Protein AF-D1YK63-F1 (afdb_monomer_lite)

Secondary structure (DSSP, 8-state):
-----THHHHHHHHHHH-TTHHHHHHHHHHHHHHHHHHHHHHHHTSHHHHHHHHHHHHHHHHHHHHHHHHH---HHHHHHHHHHHHTT----TTHHHH--TT-HHHHHHHHHHHHHHHHHHHHHHHHHHHHHHHHHHHHHHHHHHHHHHHHHHHHHHHHHHHHHHHHHHHHHHHHHHHHHHHHHSSHHHHHHHHHHHHT--

Foldseek 3Di:
DDDDPPVVVVVVVVVVVVCVVVVVVVVVVVVVVVVVVVLVVVLVPPVVLVVLVVVLVVLLQVLLVVLCVVQVDDSVLSSVQLVCLLCVVCPVPCVVRRDDVPDPSNVVSSVVSNVSSVVSVVSVVVSVVVSVVCVVCVVVVVVVVVVVVVVVVVVVVVVVVVVVVVVVVVVVVVVVVVVVVVVPDDPVVVVVVVVVVVVVD

Radius of gyration: 43.12 Å; chains: 1; bounding box: 112×86×96 Å

Sequence (201 aa):
MAIIPVGIAFNWMKFAQLGDIGLYFRLLRLIRLAGLVGMLKDILHTHGILYVIYFSIAFLMLGSVAISITEHVSLDQAFWWAITTASTVGYGDISRHTISPQSLLGKLVILAMILIGVGVMGIVTSSLTAYLMRRNEGKVSIKDKDAELTLILDKLDRLEQQNKLLAEQNQNLQKQIQELKDTHTPSEWNKFKDWIEKKKR

pLDDT: mean 77.27, std 12.65, range [38.84, 96.5]

InterPro domains:
  IPR013099 Potassium channel domain [PF07885] (58-133)
  IPR028325 Voltage-gated potassium channel [PTHR11537] (2-172)

Structure (mmCIF, N/CA/C/O backbone):
data_AF-D1YK63-F1
#
_entry.id   AF-D1YK63-F1
#
loop_
_atom_site.group_PDB
_atom_site.id
_atom_site.type_symbol
_atom_site.label_atom_id
_atom_site.label_alt_id
_atom_site.label_comp_id
_atom_site.label_asym_id
_atom_site.label_entity_id
_atom_site.label_seq_id
_atom_site.pdbx_PDB_ins_code
_atom_site.Cartn_x
_atom_site.Cartn_y
_atom_site.Cartn_z
_atom_site.occupancy
_atom_site.B_iso_or_equiv
_atom_site.auth_seq_id
_atom_site.auth_comp_id
_atom_site.auth_asym_id
_atom_site.auth_atom_id
_atom_site.pdbx_PDB_model_num
ATOM 1 N N . MET A 1 1 ? 36.902 -48.662 36.932 1.00 38.84 1 MET A N 1
ATOM 2 C CA . MET A 1 1 ? 36.911 -47.509 36.006 1.00 38.84 1 MET A CA 1
ATOM 3 C C . MET A 1 1 ? 36.085 -47.881 34.787 1.00 38.84 1 MET A C 1
ATOM 5 O O . MET A 1 1 ? 36.252 -48.980 34.279 1.00 38.84 1 MET A O 1
ATOM 9 N N . ALA A 1 2 ? 35.103 -47.046 34.452 1.00 48.44 2 ALA A N 1
ATOM 10 C CA . ALA A 1 2 ? 33.894 -47.406 33.715 1.00 48.44 2 ALA A CA 1
ATOM 11 C C . ALA A 1 2 ? 34.123 -47.811 32.247 1.00 48.44 2 ALA A C 1
ATOM 13 O O . ALA A 1 2 ? 34.754 -47.094 31.476 1.00 48.44 2 ALA A O 1
ATOM 14 N N . ILE A 1 3 ? 33.520 -48.939 31.871 1.00 55.09 3 ILE A N 1
ATOM 15 C CA . ILE A 1 3 ? 33.271 -49.355 30.491 1.00 55.09 3 ILE A CA 1
ATOM 16 C C . ILE A 1 3 ? 32.097 -48.503 30.003 1.00 55.09 3 ILE A C 1
ATOM 18 O O . ILE A 1 3 ? 30.950 -48.763 30.360 1.00 55.09 3 ILE A O 1
ATOM 22 N N . ILE A 1 4 ? 32.374 -47.444 29.246 1.00 61.34 4 ILE A N 1
ATOM 23 C CA . ILE A 1 4 ? 31.315 -46.671 28.590 1.00 61.34 4 ILE A CA 1
ATOM 24 C C . ILE A 1 4 ? 30.856 -47.499 27.379 1.00 61.34 4 ILE A C 1
ATOM 26 O O . ILE A 1 4 ? 31.676 -47.767 26.496 1.00 61.34 4 ILE A O 1
ATOM 30 N N . PRO A 1 5 ? 29.589 -47.947 27.307 1.00 60.31 5 PRO A N 1
ATOM 31 C CA . PRO A 1 5 ? 29.140 -48.804 26.222 1.00 60.31 5 PRO A CA 1
ATOM 32 C C . PRO A 1 5 ? 29.095 -47.992 24.927 1.00 60.31 5 PRO A C 1
ATOM 34 O O . PRO A 1 5 ? 28.253 -47.110 24.751 1.00 60.31 5 PRO A O 1
ATOM 37 N N . VAL A 1 6 ? 29.970 -48.336 23.983 1.00 60.53 6 VAL A N 1
ATOM 38 C CA . VAL A 1 6 ? 30.037 -47.758 22.626 1.00 60.53 6 VAL A CA 1
ATOM 39 C C . VAL A 1 6 ? 28.705 -47.917 21.858 1.00 60.53 6 VAL A C 1
ATOM 41 O O . VAL A 1 6 ? 28.468 -47.252 20.852 1.00 60.53 6 VAL A O 1
ATOM 44 N N . GLY A 1 7 ? 27.778 -48.737 22.370 1.00 60.72 7 GL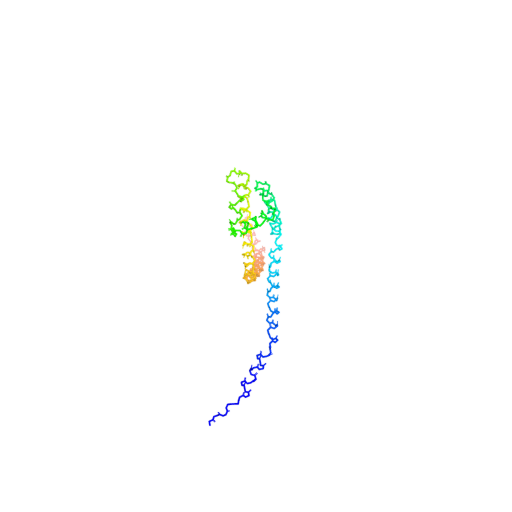Y A N 1
ATOM 45 C CA . GLY A 1 7 ? 26.416 -48.888 21.854 1.00 60.72 7 GLY A CA 1
ATOM 46 C C . GLY A 1 7 ? 25.527 -47.641 21.977 1.00 60.72 7 GLY A C 1
ATOM 47 O O . GLY A 1 7 ? 24.622 -47.472 21.163 1.00 60.72 7 GLY A O 1
ATOM 48 N N . ILE A 1 8 ? 25.788 -46.729 22.925 1.00 59.84 8 ILE A N 1
ATOM 49 C CA . ILE A 1 8 ? 24.960 -45.517 23.106 1.00 59.84 8 ILE A CA 1
ATOM 50 C C . ILE A 1 8 ? 25.249 -44.492 21.995 1.00 59.84 8 ILE A C 1
ATOM 52 O O . ILE A 1 8 ? 24.327 -43.884 21.449 1.00 59.84 8 ILE A O 1
ATOM 56 N N . ALA A 1 9 ? 26.518 -44.367 21.593 1.00 60.47 9 ALA A N 1
ATOM 57 C CA . ALA A 1 9 ? 26.938 -43.499 20.491 1.00 60.47 9 ALA A CA 1
ATOM 58 C C . ALA A 1 9 ? 26.451 -44.013 19.122 1.00 60.47 9 ALA A C 1
ATOM 60 O O . ALA A 1 9 ? 26.141 -43.224 18.231 1.00 60.47 9 ALA A O 1
ATOM 61 N N . PHE A 1 10 ? 26.318 -45.333 18.960 1.00 59.72 10 PHE A N 1
ATOM 62 C CA . PHE A 1 10 ? 25.876 -45.937 17.700 1.00 59.72 10 PHE A CA 1
ATOM 63 C C . PHE A 1 10 ? 24.369 -45.745 17.438 1.00 59.72 10 PHE A C 1
ATOM 65 O O . PHE A 1 10 ? 23.954 -45.567 16.292 1.00 59.72 10 PHE A O 1
ATOM 72 N N . ASN A 1 11 ? 23.541 -45.692 18.489 1.00 58.00 11 ASN A N 1
ATOM 73 C CA . ASN A 1 11 ? 22.107 -45.410 18.345 1.00 58.00 11 ASN A CA 1
ATOM 74 C C . ASN A 1 11 ? 21.809 -43.951 17.957 1.00 58.00 11 ASN A C 1
ATOM 76 O O . ASN A 1 11 ? 20.830 -43.701 17.256 1.00 58.00 11 ASN A O 1
ATOM 80 N N . TRP A 1 12 ? 22.665 -42.993 18.330 1.00 58.19 12 TRP A N 1
ATOM 81 C CA . TRP A 1 12 ? 22.535 -41.590 17.905 1.00 58.19 12 TRP A CA 1
ATOM 82 C C . TRP A 1 12 ? 22.721 -41.410 16.392 1.00 58.19 12 TRP A C 1
ATOM 84 O O . TRP A 1 12 ? 22.054 -40.585 15.771 1.00 58.19 12 TRP A O 1
ATOM 94 N N . MET A 1 13 ? 23.563 -42.236 15.770 1.00 60.34 13 MET A N 1
ATOM 95 C CA . MET A 1 13 ? 23.781 -42.213 14.321 1.00 60.34 13 MET A CA 1
ATOM 96 C C . MET A 1 13 ? 22.583 -42.774 13.542 1.00 60.34 13 MET A C 1
ATOM 98 O O . MET A 1 13 ? 22.262 -42.284 12.461 1.00 60.34 13 MET A O 1
ATOM 102 N N . LYS A 1 14 ? 21.854 -43.738 14.123 1.00 55.78 14 LYS A N 1
ATOM 103 C CA . LYS A 1 14 ? 20.578 -44.220 13.571 1.00 55.78 14 LYS A CA 1
ATOM 104 C C . LYS A 1 14 ? 19.450 -43.191 13.725 1.00 55.78 14 LYS A C 1
ATOM 106 O O . LYS A 1 14 ? 18.617 -43.085 12.833 1.00 55.78 14 LYS A O 1
ATOM 111 N N . PHE A 1 15 ? 19.471 -42.370 14.782 1.00 58.97 15 PHE A N 1
ATOM 112 C CA . PHE A 1 15 ? 18.594 -41.195 14.904 1.00 58.97 15 PHE A CA 1
ATOM 113 C C . PHE A 1 15 ? 18.862 -40.131 13.828 1.00 58.97 15 PHE A C 1
ATOM 115 O O . PHE A 1 15 ? 17.923 -39.494 13.363 1.00 58.97 15 PHE A O 1
ATOM 122 N N . ALA A 1 16 ? 20.107 -39.975 13.372 1.00 58.88 16 ALA A N 1
ATOM 123 C CA . ALA A 1 16 ? 20.441 -39.093 12.249 1.00 58.88 16 ALA A CA 1
ATOM 124 C C . ALA A 1 16 ? 20.041 -39.673 10.874 1.00 58.88 16 ALA A C 1
ATOM 126 O O . ALA A 1 16 ? 19.823 -38.918 9.930 1.00 58.88 16 ALA A O 1
ATOM 127 N N . GLN A 1 17 ? 19.909 -41.002 10.764 1.00 54.88 17 GLN A N 1
ATOM 128 C CA . GLN A 1 17 ? 19.393 -41.690 9.571 1.00 54.88 17 GLN A CA 1
ATOM 129 C C . GLN A 1 17 ? 17.857 -41.744 9.503 1.00 54.88 17 GLN A C 1
ATOM 131 O O . GLN A 1 17 ? 17.318 -42.100 8.459 1.00 54.88 17 GLN A O 1
ATOM 136 N N . LEU A 1 18 ? 17.138 -41.291 10.540 1.00 55.69 18 LEU A N 1
ATOM 137 C CA . LEU A 1 18 ? 15.721 -40.897 10.456 1.00 55.69 18 LEU A CA 1
ATOM 138 C C . LEU A 1 18 ? 15.579 -39.557 9.695 1.00 55.69 18 LEU A C 1
ATOM 140 O O . LEU A 1 18 ? 14.930 -38.609 10.139 1.00 55.69 18 LEU A O 1
ATOM 144 N N . GLY A 1 19 ? 16.200 -39.486 8.513 1.00 58.03 19 GLY A N 1
ATOM 145 C CA . GLY A 1 19 ? 16.177 -38.355 7.583 1.00 58.03 19 GLY A CA 1
ATOM 146 C C . GLY A 1 19 ? 14.784 -38.022 7.041 1.00 58.03 19 GLY A C 1
ATOM 147 O O . GLY A 1 19 ? 14.608 -36.989 6.397 1.00 58.03 19 GLY A O 1
ATOM 148 N N . ASP A 1 20 ? 13.771 -38.821 7.377 1.00 57.56 20 ASP A N 1
ATOM 149 C CA . ASP A 1 20 ? 12.374 -38.535 7.060 1.00 57.56 20 ASP A CA 1
ATOM 150 C C . ASP A 1 20 ? 11.793 -37.367 7.873 1.00 57.56 20 ASP A C 1
ATOM 152 O O . ASP A 1 20 ? 10.797 -36.771 7.468 1.00 57.56 20 ASP A O 1
ATOM 156 N N . ILE A 1 21 ? 12.446 -36.925 8.954 1.00 58.81 21 ILE A N 1
ATOM 157 C CA . ILE A 1 21 ? 12.060 -35.692 9.669 1.00 58.81 21 ILE A CA 1
ATOM 158 C C . ILE A 1 21 ? 12.351 -34.444 8.807 1.00 58.81 21 ILE A C 1
ATOM 160 O O . ILE A 1 21 ? 11.644 -33.435 8.890 1.00 58.81 21 ILE A O 1
ATOM 164 N N . GLY A 1 22 ? 13.330 -34.524 7.896 1.00 61.31 22 GLY A N 1
ATOM 165 C CA . GLY A 1 22 ? 13.624 -33.474 6.915 1.00 61.31 22 GLY A CA 1
ATOM 166 C C . GLY A 1 22 ? 12.508 -33.273 5.880 1.00 61.31 22 GLY A C 1
ATOM 167 O O . GLY A 1 22 ? 12.292 -32.151 5.411 1.00 61.31 22 GLY A O 1
ATOM 168 N N . LEU A 1 23 ? 11.739 -34.325 5.570 1.00 59.19 23 LEU A N 1
ATOM 169 C CA . LEU A 1 23 ? 10.557 -34.234 4.704 1.00 59.19 23 LEU A CA 1
ATOM 170 C C . LEU A 1 23 ? 9.428 -33.450 5.385 1.00 59.19 23 LEU A C 1
ATOM 172 O O . LEU A 1 23 ? 8.845 -32.569 4.752 1.00 59.19 23 LEU A O 1
ATOM 176 N N . TYR A 1 24 ? 9.185 -33.653 6.684 1.00 67.19 24 TYR A N 1
ATOM 177 C CA . TYR A 1 24 ? 8.223 -32.840 7.444 1.00 67.19 24 TYR A CA 1
ATOM 178 C C . TYR A 1 24 ? 8.627 -31.360 7.499 1.00 67.19 24 TYR A C 1
ATOM 180 O O . TYR A 1 24 ? 7.774 -30.482 7.363 1.00 67.19 24 TYR A O 1
ATOM 188 N N . PHE A 1 25 ? 9.927 -31.053 7.582 1.00 67.56 25 PHE A N 1
ATOM 189 C CA . PHE A 1 25 ? 10.431 -29.681 7.424 1.00 67.56 25 PHE A CA 1
ATOM 190 C C . PHE A 1 25 ? 10.145 -29.094 6.029 1.00 67.56 25 PHE A C 1
ATOM 192 O O . PHE A 1 25 ? 9.835 -27.904 5.909 1.00 67.56 25 PHE A O 1
ATOM 199 N N . ARG A 1 26 ? 10.196 -29.914 4.969 1.00 66.56 26 ARG A N 1
ATOM 200 C CA . ARG A 1 26 ? 9.846 -29.508 3.596 1.00 66.56 26 ARG A CA 1
ATOM 201 C C . ARG A 1 26 ? 8.349 -29.215 3.456 1.00 66.56 26 ARG A C 1
ATOM 203 O O . ARG A 1 26 ? 7.995 -28.201 2.856 1.00 66.56 26 ARG A O 1
ATOM 210 N N . LEU A 1 27 ? 7.484 -30.025 4.073 1.00 71.44 27 LEU A N 1
ATOM 211 C CA . LEU A 1 27 ? 6.043 -29.755 4.149 1.00 71.44 27 LEU A CA 1
ATOM 212 C C . LEU A 1 27 ? 5.721 -28.514 5.001 1.00 71.44 27 LEU A C 1
ATOM 214 O O . LEU A 1 27 ? 4.894 -27.701 4.597 1.00 71.44 27 LEU A O 1
ATOM 218 N N . LEU A 1 28 ? 6.426 -28.279 6.114 1.00 71.38 28 LEU A N 1
ATOM 219 C CA . LEU A 1 28 ? 6.298 -27.041 6.900 1.00 71.38 28 LEU A CA 1
ATOM 220 C C . LEU A 1 28 ? 6.685 -25.789 6.095 1.00 71.38 28 LEU A C 1
ATOM 222 O O . LEU A 1 28 ? 6.099 -24.720 6.285 1.00 71.38 28 LEU A O 1
ATOM 226 N N . ARG A 1 29 ? 7.654 -25.899 5.176 1.00 69.06 29 ARG A N 1
ATOM 227 C CA . ARG A 1 29 ? 8.013 -24.817 4.243 1.00 69.06 29 ARG A CA 1
ATOM 228 C C . ARG A 1 29 ? 6.869 -24.515 3.275 1.00 69.06 29 ARG A C 1
ATOM 230 O O . ARG A 1 29 ? 6.582 -23.345 3.038 1.00 69.06 29 ARG A O 1
ATOM 237 N N . LEU A 1 30 ? 6.197 -25.552 2.774 1.00 72.69 30 LEU A N 1
ATOM 238 C CA . LEU A 1 30 ? 5.025 -25.427 1.904 1.00 72.69 30 LEU A CA 1
ATOM 239 C C . LEU A 1 30 ? 3.815 -24.845 2.645 1.00 72.69 30 LEU A C 1
ATOM 241 O O . LEU A 1 30 ? 3.129 -24.002 2.084 1.00 72.69 30 LEU A O 1
ATOM 245 N N . ILE A 1 31 ? 3.601 -25.197 3.916 1.00 69.94 31 ILE A N 1
ATOM 246 C CA . ILE A 1 31 ? 2.543 -24.607 4.755 1.00 69.94 31 ILE A CA 1
ATOM 247 C C . ILE A 1 31 ? 2.812 -23.116 5.017 1.00 69.94 31 ILE A C 1
ATOM 249 O O . ILE A 1 31 ? 1.898 -22.298 4.925 1.00 69.94 31 ILE A O 1
ATOM 253 N N . ARG A 1 32 ? 4.070 -22.721 5.274 1.00 71.25 32 ARG A N 1
ATOM 254 C CA . ARG A 1 32 ? 4.450 -21.298 5.377 1.00 71.25 32 ARG A CA 1
ATOM 255 C C . ARG A 1 32 ? 4.254 -20.540 4.062 1.00 71.25 32 ARG A C 1
ATOM 257 O O . ARG A 1 32 ? 3.779 -19.409 4.088 1.00 71.25 32 ARG A O 1
ATOM 264 N N . LEU A 1 33 ? 4.588 -21.158 2.930 1.00 71.62 33 LEU A N 1
ATOM 265 C CA . LEU A 1 33 ? 4.341 -20.600 1.597 1.00 71.62 33 LEU A CA 1
ATOM 266 C C . LEU A 1 33 ? 2.843 -20.481 1.294 1.00 71.62 33 LEU A C 1
ATOM 268 O O . LEU A 1 33 ? 2.410 -19.450 0.801 1.00 71.62 33 LEU A O 1
ATOM 272 N N . ALA A 1 34 ? 2.037 -21.479 1.652 1.00 68.31 34 ALA A N 1
ATOM 273 C CA . ALA A 1 34 ? 0.585 -21.419 1.520 1.00 68.31 34 ALA A CA 1
ATOM 274 C C . ALA A 1 34 ? -0.018 -20.306 2.394 1.00 68.31 34 ALA A C 1
ATOM 276 O O . ALA A 1 34 ? -0.902 -19.585 1.943 1.00 68.31 34 ALA A O 1
ATOM 277 N N . GLY A 1 35 ? 0.511 -20.096 3.605 1.00 67.94 35 GLY A N 1
ATOM 278 C CA . GLY A 1 35 ? 0.153 -18.955 4.453 1.00 67.94 35 GLY A CA 1
ATOM 279 C C . GLY A 1 35 ? 0.5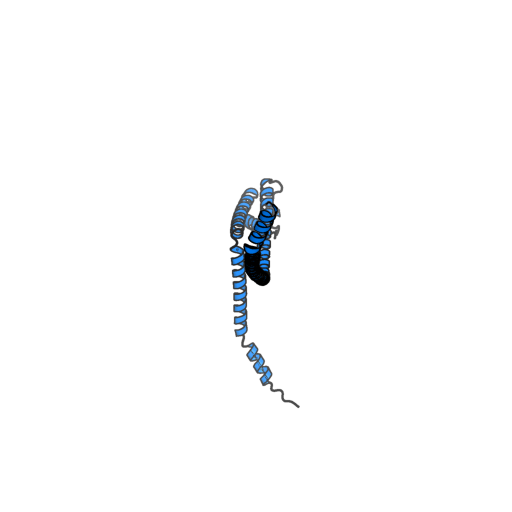36 -17.598 3.846 1.00 67.94 35 GLY A C 1
ATOM 280 O O . GLY A 1 35 ? -0.240 -16.651 3.938 1.00 67.94 35 GLY A O 1
ATOM 281 N N . LEU A 1 36 ? 1.690 -17.505 3.173 1.00 68.50 36 LEU A N 1
ATOM 282 C CA . LEU A 1 36 ? 2.100 -16.326 2.394 1.00 68.50 36 LEU A CA 1
ATOM 283 C C . LEU A 1 36 ? 1.164 -16.070 1.208 1.00 68.50 36 LEU A C 1
ATOM 285 O O . LEU A 1 36 ? 0.804 -14.926 0.957 1.00 68.50 36 LEU A O 1
ATOM 289 N N . VAL A 1 37 ? 0.741 -17.124 0.506 1.00 67.62 37 VAL A N 1
ATOM 290 C CA . VAL A 1 37 ? -0.225 -17.027 -0.599 1.00 67.62 37 VAL A CA 1
ATOM 291 C C . VAL A 1 37 ? -1.603 -16.604 -0.085 1.00 67.62 37 VAL A C 1
ATOM 293 O O . VAL A 1 37 ? -2.237 -15.759 -0.707 1.00 67.62 37 VAL A O 1
ATOM 296 N N . GLY A 1 38 ? -2.049 -17.126 1.062 1.00 64.25 38 GLY A N 1
ATOM 297 C CA . GLY A 1 38 ? -3.283 -16.690 1.727 1.00 64.25 38 GLY A CA 1
ATOM 298 C C . GLY A 1 38 ? -3.234 -15.215 2.129 1.00 64.25 38 GLY A C 1
ATOM 299 O O . GLY A 1 38 ? -4.148 -14.463 1.813 1.00 64.25 38 GLY A O 1
ATOM 300 N N . MET A 1 39 ? -2.112 -14.778 2.708 1.00 62.69 39 MET A N 1
ATOM 301 C CA . MET A 1 39 ? -1.848 -13.369 3.015 1.00 62.69 39 MET A CA 1
ATOM 302 C C . MET A 1 39 ? -1.846 -12.492 1.755 1.00 62.69 39 MET A C 1
ATOM 304 O O . MET A 1 39 ? -2.456 -11.427 1.756 1.00 62.69 39 MET A O 1
ATOM 308 N N . LEU A 1 40 ? -1.210 -12.936 0.666 1.00 65.81 40 LEU A N 1
ATOM 309 C CA . LEU A 1 40 ? -1.243 -12.227 -0.616 1.00 65.81 40 LEU A CA 1
ATOM 310 C C . LEU A 1 40 ? -2.665 -12.130 -1.166 1.00 65.81 40 LEU A C 1
ATOM 312 O O . LEU A 1 40 ? -3.041 -11.082 -1.677 1.00 65.81 40 LEU A O 1
ATOM 316 N N . LYS A 1 41 ? -3.450 -13.206 -1.063 1.00 67.62 41 LYS A N 1
ATOM 317 C CA . LYS A 1 41 ? -4.828 -13.256 -1.554 1.00 67.62 41 LYS A CA 1
ATOM 318 C C . LYS A 1 41 ? -5.732 -12.302 -0.778 1.00 67.62 41 LYS A C 1
ATOM 320 O O . LYS A 1 41 ? -6.501 -11.590 -1.412 1.00 67.62 41 LYS A O 1
ATOM 325 N N . ASP A 1 42 ? -5.599 -12.242 0.545 1.00 66.75 42 ASP A N 1
ATOM 326 C CA . ASP A 1 42 ? -6.349 -11.302 1.387 1.00 66.75 42 ASP A CA 1
ATOM 327 C C . ASP A 1 42 ? -5.967 -9.846 1.100 1.00 66.75 42 ASP A C 1
ATOM 329 O O . ASP A 1 42 ? -6.838 -8.981 1.030 1.00 66.75 42 ASP A O 1
ATOM 333 N N . ILE A 1 43 ? -4.681 -9.574 0.853 1.00 63.84 43 ILE A N 1
ATOM 334 C CA . ILE A 1 43 ? -4.223 -8.250 0.412 1.00 63.84 43 ILE A CA 1
ATOM 335 C C . ILE A 1 43 ? -4.825 -7.928 -0.967 1.00 63.84 43 ILE A C 1
ATOM 337 O O . ILE A 1 43 ? -5.459 -6.888 -1.127 1.00 63.84 43 ILE A O 1
ATOM 341 N N . LEU A 1 44 ? -4.721 -8.843 -1.937 1.00 63.84 44 LEU A N 1
ATOM 342 C CA . LEU A 1 44 ? -5.236 -8.689 -3.305 1.00 63.84 44 LEU A CA 1
ATOM 343 C C . LEU A 1 44 ? -6.767 -8.566 -3.382 1.00 63.84 44 LEU A C 1
ATOM 345 O O . LEU A 1 44 ? -7.269 -7.969 -4.329 1.00 63.84 44 LEU A O 1
ATOM 349 N N . HIS A 1 45 ? -7.524 -9.097 -2.416 1.00 64.38 45 HIS A N 1
ATOM 350 C CA . HIS A 1 45 ? -8.991 -9.019 -2.415 1.00 64.38 45 HIS A CA 1
ATOM 351 C C . HIS A 1 45 ? -9.537 -7.619 -2.078 1.00 64.38 45 HIS A C 1
ATOM 353 O O . HIS A 1 45 ? -10.735 -7.358 -2.226 1.00 64.38 45 HIS A O 1
ATOM 359 N N . THR A 1 46 ? -8.670 -6.688 -1.669 1.00 65.19 46 THR A N 1
ATOM 360 C CA . THR A 1 46 ? -9.017 -5.269 -1.552 1.00 65.19 46 THR A CA 1
ATOM 361 C C . THR A 1 46 ? -9.331 -4.730 -2.950 1.00 65.19 46 THR A C 1
ATOM 363 O O . THR A 1 46 ? -8.433 -4.609 -3.782 1.00 65.19 46 THR A O 1
ATOM 366 N N . HIS A 1 47 ? -10.600 -4.406 -3.225 1.00 64.19 47 HIS A N 1
ATOM 367 C CA . HIS A 1 47 ? -11.122 -4.159 -4.582 1.00 64.19 47 HIS A CA 1
ATOM 368 C C . HIS A 1 47 ? -10.376 -3.059 -5.376 1.00 64.19 47 HIS A C 1
ATOM 370 O O . HIS A 1 47 ? -10.436 -3.042 -6.601 1.00 64.19 47 HIS A O 1
ATOM 376 N N . GLY A 1 48 ? -9.619 -2.178 -4.711 1.00 71.12 48 GLY A N 1
ATOM 377 C CA . GLY A 1 48 ? -8.785 -1.160 -5.363 1.00 71.12 48 GLY A CA 1
ATOM 378 C C . GLY A 1 48 ? -7.412 -1.643 -5.853 1.00 71.12 48 GLY A C 1
ATOM 379 O O . GLY A 1 48 ? -6.900 -1.111 -6.833 1.00 71.12 48 GLY A O 1
ATOM 380 N N . ILE A 1 49 ? -6.803 -2.657 -5.227 1.00 76.75 49 ILE A N 1
ATOM 381 C CA . ILE A 1 49 ? -5.418 -3.061 -5.540 1.00 76.75 49 ILE A CA 1
ATOM 382 C C . ILE A 1 49 ? -5.349 -3.799 -6.877 1.00 76.75 49 ILE A C 1
ATOM 384 O O . ILE A 1 49 ? -4.451 -3.538 -7.673 1.00 76.75 49 ILE A O 1
ATOM 388 N N . LEU A 1 50 ? -6.321 -4.671 -7.168 1.00 79.69 50 LEU A N 1
ATOM 389 C CA . LEU A 1 50 ? -6.401 -5.346 -8.468 1.00 79.69 50 LEU A CA 1
ATOM 390 C C . LEU A 1 50 ? -6.553 -4.350 -9.621 1.00 79.69 50 LEU A C 1
ATOM 392 O O . LEU A 1 50 ? -5.914 -4.520 -10.657 1.00 79.69 50 LEU A O 1
ATOM 396 N N . TYR A 1 51 ? -7.336 -3.285 -9.427 1.00 83.25 51 TYR A N 1
ATOM 397 C CA . TYR A 1 51 ? -7.473 -2.222 -10.419 1.00 83.25 51 TYR A CA 1
ATOM 398 C C . TYR A 1 51 ? -6.146 -1.487 -10.649 1.00 83.25 51 TYR A C 1
ATOM 400 O O . TYR A 1 51 ? -5.753 -1.274 -11.792 1.00 83.25 51 TYR A O 1
ATOM 408 N N . VAL A 1 52 ? -5.409 -1.171 -9.580 1.00 83.38 52 VAL A N 1
ATOM 409 C CA . VAL A 1 52 ? -4.080 -0.535 -9.655 1.00 83.38 52 VAL A CA 1
ATOM 410 C C . VAL A 1 52 ? -3.053 -1.443 -10.342 1.00 83.38 52 VAL A C 1
ATOM 412 O O . VAL A 1 52 ? -2.237 -0.967 -11.131 1.00 83.38 52 VAL A O 1
ATOM 415 N N . ILE A 1 53 ? -3.098 -2.754 -10.099 1.00 83.38 53 ILE A N 1
ATOM 416 C CA . ILE A 1 53 ? -2.226 -3.727 -10.772 1.00 83.38 53 ILE A CA 1
ATOM 417 C C . ILE A 1 53 ? -2.569 -3.809 -12.263 1.00 83.38 53 ILE A C 1
ATOM 419 O O . ILE A 1 53 ? -1.679 -3.715 -13.102 1.00 83.38 53 ILE A O 1
ATOM 423 N N . TYR A 1 54 ? -3.851 -3.923 -12.615 1.00 87.81 54 TYR A N 1
ATOM 424 C CA . TYR A 1 54 ? -4.269 -3.967 -14.016 1.00 87.81 54 TYR A CA 1
ATOM 425 C C . TYR A 1 54 ? -3.909 -2.671 -14.754 1.00 87.81 54 TYR A C 1
ATOM 427 O O . TYR A 1 54 ? -3.341 -2.707 -15.845 1.00 87.81 54 TYR A O 1
ATOM 435 N N . PHE A 1 55 ? -4.168 -1.524 -14.122 1.00 87.56 55 PHE A N 1
ATOM 436 C CA . PHE A 1 55 ? -3.805 -0.210 -14.642 1.00 87.56 55 PHE A CA 1
ATOM 437 C C . PHE A 1 55 ? -2.291 -0.067 -14.827 1.00 87.56 55 PHE A C 1
ATOM 439 O O . PHE A 1 55 ? -1.849 0.401 -15.871 1.00 87.56 55 PHE A O 1
ATOM 446 N N . SER A 1 56 ? -1.485 -0.505 -13.857 1.00 86.88 56 SER A N 1
ATOM 447 C CA . SER A 1 56 ? -0.024 -0.411 -13.957 1.00 86.88 56 SER A CA 1
ATOM 448 C C . SER A 1 56 ? 0.547 -1.321 -15.046 1.00 86.88 56 SER A C 1
ATOM 450 O O . SER A 1 56 ? 1.404 -0.873 -15.800 1.00 86.88 56 SER A O 1
ATOM 452 N N . ILE A 1 57 ? 0.026 -2.541 -15.221 1.00 89.12 57 ILE A N 1
ATOM 453 C CA . ILE A 1 57 ? 0.409 -3.427 -16.335 1.00 89.12 57 ILE A CA 1
ATOM 454 C C . ILE A 1 57 ? 0.036 -2.804 -17.687 1.00 89.12 57 ILE A C 1
ATOM 456 O O . ILE A 1 57 ? 0.862 -2.776 -18.600 1.00 89.12 57 ILE A O 1
ATOM 460 N N . ALA A 1 58 ? -1.182 -2.270 -17.822 1.00 89.50 58 ALA A N 1
ATOM 461 C CA . ALA A 1 58 ? -1.612 -1.595 -19.045 1.00 89.50 58 ALA A CA 1
ATOM 462 C C . ALA A 1 58 ? -0.735 -0.371 -19.355 1.00 89.50 58 ALA A C 1
ATOM 464 O O . ALA A 1 58 ? -0.336 -0.164 -20.501 1.00 89.50 58 ALA A O 1
ATOM 465 N N . PHE A 1 59 ? -0.384 0.407 -18.329 1.00 87.75 59 PHE A N 1
ATOM 466 C CA . PHE A 1 59 ? 0.478 1.575 -18.466 1.00 87.75 59 PHE A CA 1
ATOM 467 C C . PHE A 1 59 ? 1.922 1.203 -18.836 1.00 87.75 59 PHE A C 1
ATOM 469 O O . PHE A 1 59 ? 2.518 1.857 -19.686 1.00 87.75 59 PHE A O 1
ATOM 476 N N . LEU A 1 60 ? 2.466 0.123 -18.265 1.00 89.19 60 LEU A N 1
ATOM 477 C CA . LEU A 1 60 ? 3.781 -0.420 -18.625 1.00 89.19 60 LEU A CA 1
ATOM 478 C C . LEU A 1 60 ? 3.841 -0.838 -20.097 1.00 89.19 60 LEU A C 1
ATOM 480 O O . LEU A 1 60 ? 4.808 -0.519 -20.788 1.00 89.19 60 LEU A O 1
ATOM 484 N N . MET A 1 61 ? 2.794 -1.507 -20.586 1.00 90.12 61 MET A N 1
ATOM 485 C CA . MET A 1 61 ? 2.677 -1.880 -21.998 1.00 90.12 61 MET A CA 1
ATOM 486 C C . MET A 1 61 ? 2.615 -0.641 -22.899 1.00 90.12 61 MET A C 1
ATOM 488 O O . MET A 1 61 ? 3.366 -0.544 -23.867 1.00 90.12 61 MET A O 1
ATOM 492 N N . LEU A 1 62 ? 1.772 0.337 -22.554 1.00 89.31 62 LEU A N 1
ATOM 493 C CA . LEU A 1 62 ? 1.649 1.601 -23.288 1.00 89.31 62 LEU A CA 1
ATOM 494 C C . LEU A 1 62 ? 2.966 2.381 -23.334 1.00 89.31 62 LEU A C 1
ATOM 496 O O . LEU A 1 62 ? 3.371 2.844 -24.399 1.00 89.31 62 LEU A O 1
ATOM 500 N N . GLY A 1 63 ? 3.653 2.507 -22.199 1.00 85.88 63 GLY A N 1
ATOM 501 C CA . GLY A 1 63 ? 4.925 3.214 -22.123 1.00 85.88 63 GLY A CA 1
ATOM 502 C C . GLY A 1 63 ? 6.056 2.485 -22.853 1.00 85.88 63 GLY A C 1
ATOM 503 O O . GLY A 1 63 ? 6.866 3.139 -23.503 1.00 85.88 63 GLY A O 1
ATOM 504 N N . SER A 1 64 ? 6.071 1.148 -22.833 1.00 86.88 64 SER A N 1
ATOM 505 C CA . SER A 1 64 ? 6.998 0.343 -23.640 1.00 86.88 64 SER A CA 1
ATOM 506 C C . SER A 1 64 ? 6.797 0.581 -25.142 1.00 86.88 64 SER A C 1
ATOM 508 O O . SER A 1 64 ? 7.758 0.872 -25.854 1.00 86.88 64 SER A O 1
ATOM 510 N N . VAL A 1 65 ? 5.549 0.569 -25.624 1.00 87.81 65 VAL A N 1
ATOM 511 C CA . VAL A 1 65 ? 5.235 0.869 -27.033 1.00 87.81 65 VAL A CA 1
ATOM 512 C C . VAL A 1 65 ? 5.630 2.303 -27.397 1.00 87.81 65 VAL A C 1
ATOM 514 O O . VAL A 1 65 ? 6.257 2.523 -28.432 1.00 87.81 65 VAL A O 1
ATOM 517 N N . ALA A 1 66 ? 5.324 3.281 -26.539 1.00 85.44 66 ALA A N 1
ATOM 518 C CA . ALA A 1 66 ? 5.677 4.682 -26.773 1.00 85.44 66 ALA A CA 1
ATOM 519 C C . ALA A 1 66 ? 7.197 4.890 -26.895 1.00 85.44 66 ALA A C 1
ATOM 521 O O . ALA A 1 66 ? 7.654 5.633 -27.767 1.00 85.44 66 ALA A O 1
ATOM 522 N N . ILE A 1 67 ? 7.981 4.210 -26.055 1.00 81.06 67 ILE A N 1
ATOM 523 C CA . ILE A 1 67 ? 9.448 4.262 -26.089 1.00 81.06 67 ILE A CA 1
ATOM 524 C C . ILE A 1 67 ? 9.993 3.529 -27.313 1.00 81.06 67 ILE A C 1
ATOM 526 O O . ILE A 1 67 ? 10.866 4.062 -27.992 1.00 81.06 67 ILE A O 1
ATOM 530 N N . SER A 1 68 ? 9.444 2.361 -27.645 1.00 84.56 68 SER A N 1
ATOM 531 C CA . SER A 1 68 ? 9.836 1.605 -28.838 1.00 84.56 68 SER A CA 1
ATOM 532 C C . SER A 1 68 ? 9.658 2.421 -30.121 1.00 84.56 68 SER A C 1
ATOM 534 O O . SER A 1 68 ? 10.553 2.434 -30.961 1.00 84.56 68 SER A O 1
ATOM 536 N N . ILE A 1 69 ? 8.561 3.178 -30.238 1.00 82.25 69 ILE A N 1
ATOM 537 C CA . ILE A 1 69 ? 8.311 4.054 -31.393 1.00 82.25 69 ILE A CA 1
ATOM 538 C C . ILE A 1 69 ? 9.234 5.279 -31.381 1.00 82.25 69 ILE A C 1
ATOM 540 O O . ILE A 1 69 ? 9.795 5.638 -32.411 1.00 82.25 69 ILE A O 1
ATOM 544 N N . THR A 1 70 ? 9.383 5.942 -30.231 1.00 79.31 70 THR A N 1
ATOM 545 C CA . THR A 1 70 ? 10.142 7.204 -30.143 1.00 79.31 70 THR A CA 1
ATOM 546 C C . THR A 1 70 ? 11.637 6.977 -30.365 1.00 79.31 70 THR A C 1
ATOM 548 O O . THR A 1 70 ? 12.296 7.761 -31.042 1.00 79.31 70 THR A O 1
ATOM 551 N N . GLU A 1 71 ? 12.168 5.890 -29.813 1.00 75.50 71 GLU A N 1
ATOM 552 C CA . GLU A 1 71 ? 13.610 5.647 -29.704 1.00 75.50 71 GLU A CA 1
ATOM 553 C C . GLU A 1 71 ? 14.058 4.464 -30.578 1.00 75.50 71 GLU A C 1
ATOM 555 O O . GLU A 1 71 ? 15.218 4.068 -30.537 1.00 75.50 71 GLU A O 1
ATOM 560 N N . HIS A 1 72 ? 13.150 3.924 -31.404 1.00 80.50 72 HIS A N 1
ATOM 561 C CA . HIS A 1 72 ? 13.414 2.878 -32.400 1.00 80.50 72 HIS A CA 1
ATOM 562 C C . HIS A 1 72 ? 14.088 1.622 -31.820 1.00 80.50 72 HIS A C 1
ATOM 564 O O . HIS A 1 72 ? 14.873 0.949 -32.489 1.00 80.50 72 HIS A O 1
ATOM 570 N N . VAL A 1 73 ? 13.770 1.296 -30.566 1.00 81.94 73 VAL A N 1
ATOM 571 C CA . VAL A 1 73 ? 14.227 0.077 -29.891 1.00 81.94 73 VAL A CA 1
ATOM 572 C C . VAL A 1 73 ? 13.198 -1.034 -30.016 1.00 81.94 73 VAL A C 1
ATOM 574 O O . VAL A 1 73 ? 11.998 -0.789 -30.166 1.00 81.94 73 VAL A O 1
ATOM 577 N N . SER A 1 74 ? 13.658 -2.276 -29.925 1.00 86.62 74 SER A N 1
ATOM 578 C CA . SER A 1 74 ? 12.775 -3.433 -29.935 1.00 86.62 74 SER A CA 1
ATOM 579 C C . SER A 1 74 ? 11.864 -3.452 -28.693 1.00 86.62 74 SER A C 1
ATOM 581 O O . SER A 1 74 ? 12.228 -2.975 -27.612 1.00 86.62 74 SER A O 1
ATOM 583 N N . LEU A 1 75 ? 10.636 -3.961 -28.852 1.00 85.94 75 LEU A N 1
ATOM 584 C CA . LEU A 1 75 ? 9.606 -3.924 -27.800 1.00 85.94 75 LEU A CA 1
ATOM 585 C C . LEU A 1 75 ? 10.022 -4.673 -26.527 1.00 85.94 75 LEU A C 1
ATOM 587 O O . LEU A 1 75 ? 9.670 -4.261 -25.426 1.00 85.94 75 LEU A O 1
ATOM 591 N N . ASP A 1 76 ? 10.789 -5.751 -26.666 1.00 87.25 76 ASP A N 1
ATOM 592 C CA . ASP A 1 76 ? 11.362 -6.517 -25.559 1.00 87.25 76 ASP A CA 1
ATOM 593 C C . ASP A 1 76 ? 12.309 -5.663 -24.702 1.00 87.25 76 ASP A C 1
ATOM 595 O O . ASP A 1 76 ? 12.190 -5.653 -23.475 1.00 87.25 76 ASP A O 1
ATOM 599 N N . GLN A 1 77 ? 13.184 -4.878 -25.335 1.00 84.50 77 GLN A N 1
ATOM 600 C CA . GLN A 1 77 ? 14.094 -3.966 -24.641 1.00 84.50 77 GLN A CA 1
ATOM 601 C C . GLN A 1 77 ? 13.333 -2.821 -23.966 1.00 84.50 77 GLN A C 1
ATOM 603 O O . GLN A 1 77 ? 13.569 -2.521 -22.794 1.00 84.50 77 GLN A O 1
ATOM 608 N N . ALA A 1 78 ? 12.365 -2.218 -24.662 1.00 84.88 78 ALA A N 1
ATOM 609 C CA . ALA A 1 78 ? 11.533 -1.161 -24.090 1.00 84.88 78 ALA A CA 1
ATOM 610 C C . ALA A 1 78 ? 10.694 -1.661 -22.901 1.00 84.88 78 ALA A C 1
ATOM 612 O O . ALA A 1 78 ? 10.524 -0.953 -21.907 1.00 84.88 78 ALA A O 1
ATOM 613 N N . PHE A 1 79 ? 10.189 -2.896 -22.973 1.00 87.12 79 PHE A N 1
ATOM 614 C CA . PHE A 1 79 ? 9.422 -3.519 -21.896 1.00 87.12 79 PHE A CA 1
ATOM 615 C C . PHE A 1 79 ? 10.293 -3.835 -20.677 1.00 87.12 79 PHE A C 1
ATOM 617 O O . PHE A 1 79 ? 9.907 -3.511 -19.553 1.00 87.12 79 PHE A O 1
ATOM 624 N N . TRP A 1 80 ? 11.494 -4.387 -20.887 1.00 86.75 80 TRP A N 1
ATOM 625 C CA . TRP A 1 80 ? 12.465 -4.598 -19.810 1.00 86.75 80 TRP A CA 1
ATOM 626 C C . TRP A 1 80 ? 12.833 -3.286 -19.110 1.00 86.75 80 TRP A C 1
ATOM 628 O O . TRP A 1 80 ? 12.823 -3.199 -17.876 1.00 86.75 80 TRP A O 1
ATOM 638 N N . TRP A 1 81 ? 13.086 -2.230 -19.885 1.00 86.06 81 TRP A N 1
ATOM 639 C CA . TRP A 1 81 ? 13.367 -0.908 -19.334 1.00 86.06 81 TRP A CA 1
ATOM 640 C C . TRP A 1 81 ? 12.182 -0.350 -18.529 1.00 86.06 81 TRP A C 1
ATOM 642 O O . TRP A 1 81 ? 12.369 0.162 -17.422 1.00 86.06 81 TRP A O 1
ATOM 652 N N . ALA A 1 82 ? 10.954 -0.484 -19.040 1.00 85.56 82 ALA A N 1
ATOM 653 C CA . ALA A 1 82 ? 9.753 -0.004 -18.360 1.00 85.56 82 ALA A CA 1
ATOM 654 C C . ALA A 1 82 ? 9.542 -0.715 -17.014 1.00 85.56 82 ALA A C 1
ATOM 656 O O . ALA A 1 82 ? 9.293 -0.055 -16.004 1.00 85.56 82 ALA A O 1
ATOM 657 N N . ILE A 1 83 ? 9.714 -2.042 -16.975 1.00 87.12 83 ILE A N 1
ATOM 658 C CA . ILE A 1 83 ? 9.603 -2.835 -15.743 1.00 87.12 83 ILE A CA 1
ATOM 659 C C . ILE A 1 83 ? 10.647 -2.398 -14.718 1.00 87.12 83 ILE A C 1
ATOM 661 O O . ILE A 1 83 ? 10.292 -2.108 -13.578 1.00 87.12 83 ILE A O 1
ATOM 665 N N . THR A 1 84 ? 11.921 -2.339 -15.109 1.00 87.50 84 THR A N 1
ATOM 666 C CA . THR A 1 84 ? 13.028 -2.019 -14.190 1.00 87.50 84 THR A CA 1
ATOM 667 C C . THR A 1 84 ? 12.956 -0.586 -13.658 1.00 87.50 84 THR A C 1
ATOM 669 O O . THR A 1 84 ? 13.354 -0.324 -12.520 1.00 87.50 84 THR A O 1
ATOM 672 N N . THR A 1 85 ? 12.411 0.337 -14.454 1.00 86.19 85 THR A N 1
ATOM 673 C CA . THR A 1 85 ? 12.147 1.725 -14.052 1.00 86.19 85 THR A CA 1
ATOM 674 C C . THR A 1 85 ? 10.961 1.812 -13.095 1.00 86.19 85 THR A C 1
ATOM 676 O O . THR A 1 85 ? 11.082 2.413 -12.029 1.00 86.19 85 THR A O 1
ATOM 679 N N 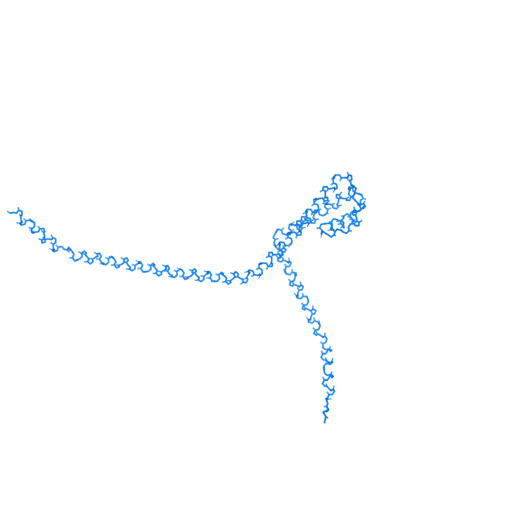. ALA A 1 86 ? 9.831 1.175 -13.417 1.00 85.38 86 ALA A N 1
ATOM 680 C CA . ALA A 1 86 ? 8.652 1.176 -12.551 1.00 85.38 86 ALA A CA 1
ATOM 681 C C . ALA A 1 86 ? 8.891 0.438 -11.225 1.00 85.38 86 ALA A C 1
ATOM 683 O O . ALA A 1 86 ? 8.351 0.833 -10.194 1.00 85.38 86 ALA A O 1
ATOM 684 N N . SER A 1 87 ? 9.743 -0.592 -11.225 1.00 85.25 87 SER A N 1
ATOM 685 C CA . SER A 1 87 ? 10.183 -1.282 -10.011 1.00 85.25 87 SER A CA 1
ATOM 686 C C . SER A 1 87 ? 11.233 -0.502 -9.217 1.00 85.25 87 SER A C 1
ATOM 688 O O . SER A 1 87 ? 11.689 -0.993 -8.187 1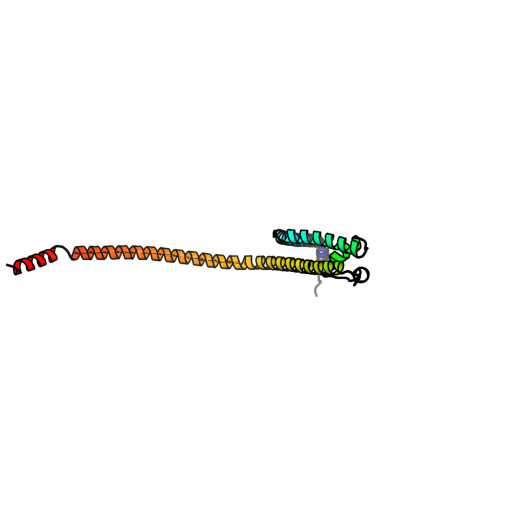.00 85.25 87 SER A O 1
ATOM 690 N N . THR A 1 88 ? 11.637 0.688 -9.677 1.00 85.06 88 THR A N 1
ATOM 691 C CA . THR A 1 88 ? 12.676 1.548 -9.079 1.00 85.06 88 THR A CA 1
ATOM 692 C C . THR A 1 88 ? 14.070 0.909 -8.986 1.00 85.06 88 THR A C 1
ATOM 694 O O . THR A 1 88 ? 14.926 1.399 -8.258 1.00 85.06 88 THR A O 1
ATOM 697 N N . VAL A 1 89 ? 14.320 -0.174 -9.734 1.00 87.38 89 VAL A N 1
ATOM 698 C CA . VAL A 1 89 ? 15.621 -0.869 -9.750 1.00 87.38 89 VAL A CA 1
ATOM 699 C C . VAL A 1 89 ? 16.617 -0.121 -10.634 1.00 87.38 89 VAL A C 1
ATOM 701 O O . VAL A 1 89 ? 17.757 0.080 -10.230 1.00 87.38 89 VAL A O 1
ATOM 704 N N . GLY A 1 90 ? 16.176 0.301 -11.825 1.00 81.69 90 GLY A N 1
ATOM 705 C CA . GLY A 1 90 ? 16.909 1.223 -12.695 1.00 81.69 90 GLY A CA 1
ATOM 706 C C . GLY A 1 90 ? 18.345 0.804 -13.025 1.00 81.69 90 GLY A C 1
ATOM 707 O O . GLY A 1 90 ? 19.272 1.560 -12.749 1.00 81.69 90 GLY A O 1
ATOM 708 N N . TYR A 1 91 ? 18.543 -0.360 -13.654 1.00 80.31 91 TYR A N 1
ATOM 709 C CA . TYR A 1 91 ? 19.884 -0.852 -14.019 1.00 80.31 91 TYR A CA 1
ATOM 710 C C . TYR A 1 91 ? 20.680 0.092 -14.939 1.00 80.31 91 TYR A C 1
ATOM 712 O O . TYR A 1 91 ? 21.908 0.043 -14.949 1.00 80.31 91 TYR A O 1
ATOM 720 N N . GLY A 1 92 ? 20.003 0.972 -15.686 1.00 69.62 92 GLY A N 1
ATOM 721 C CA . GLY A 1 92 ? 20.642 2.024 -16.488 1.00 69.62 92 GLY A CA 1
ATOM 722 C C . GLY A 1 92 ? 21.386 1.529 -17.737 1.00 69.62 92 GLY A C 1
ATOM 723 O O . GLY A 1 92 ? 22.056 2.312 -18.407 1.00 69.62 92 GLY A O 1
ATOM 724 N N . ASP A 1 93 ? 21.256 0.246 -18.065 1.00 70.75 93 ASP A N 1
ATOM 725 C CA . ASP A 1 93 ? 21.809 -0.418 -19.246 1.00 70.75 93 ASP A CA 1
ATOM 726 C C . ASP A 1 93 ? 21.156 0.086 -20.542 1.00 70.75 93 ASP A C 1
ATOM 728 O O . ASP A 1 93 ? 21.844 0.453 -21.493 1.00 70.75 93 ASP A O 1
ATOM 732 N N . ILE A 1 94 ? 19.829 0.199 -20.548 1.00 65.31 94 ILE A N 1
ATOM 733 C CA . ILE A 1 94 ? 19.064 0.656 -21.716 1.00 65.31 94 ILE A CA 1
ATOM 734 C C . ILE A 1 94 ? 18.952 2.192 -21.740 1.00 65.31 94 ILE A C 1
ATOM 736 O O . ILE A 1 94 ? 18.951 2.816 -22.799 1.00 65.31 94 ILE A O 1
ATOM 740 N N . SER A 1 95 ? 18.975 2.857 -20.578 1.00 59.56 95 SER A N 1
ATOM 741 C CA . SER A 1 95 ? 18.769 4.314 -20.493 1.00 59.56 95 SER A CA 1
ATOM 742 C C . SER A 1 95 ? 19.845 5.145 -21.205 1.00 59.56 95 SER A C 1
ATOM 744 O O . SER A 1 95 ? 19.590 6.296 -21.548 1.00 59.56 95 SER A O 1
ATOM 746 N N . ARG A 1 96 ? 21.053 4.598 -21.404 1.00 51.44 96 ARG A N 1
ATOM 747 C CA . ARG A 1 96 ? 22.190 5.314 -22.011 1.00 51.44 96 ARG A CA 1
ATOM 748 C C . ARG A 1 96 ? 22.130 5.364 -23.540 1.00 51.44 96 ARG A C 1
ATOM 750 O O . ARG A 1 96 ? 22.661 6.301 -24.126 1.00 51.44 96 ARG A O 1
ATOM 757 N N . HIS A 1 97 ? 21.500 4.369 -24.161 1.00 54.75 97 HIS A N 1
ATOM 758 C CA . HIS A 1 97 ? 21.369 4.259 -25.616 1.00 54.75 97 HIS A CA 1
ATOM 759 C C . HIS A 1 97 ? 19.974 4.644 -26.121 1.00 54.75 97 HIS A C 1
ATOM 761 O O . HIS A 1 97 ? 19.841 5.021 -27.279 1.00 54.75 97 HIS A O 1
ATOM 767 N N . THR A 1 98 ? 18.958 4.577 -25.259 1.00 60.03 98 THR A N 1
ATOM 768 C CA . THR A 1 98 ? 17.543 4.688 -25.646 1.00 60.03 98 THR A CA 1
ATOM 769 C C . THR A 1 98 ? 16.907 6.021 -25.276 1.00 60.03 98 THR A C 1
ATOM 771 O O . THR A 1 98 ? 15.742 6.205 -25.556 1.00 60.03 98 THR A O 1
ATOM 774 N N . ILE A 1 99 ? 17.590 6.950 -24.605 1.00 61.94 99 ILE A N 1
ATOM 775 C CA . ILE A 1 99 ? 16.969 8.231 -24.230 1.00 61.94 99 ILE A CA 1
ATOM 776 C C . ILE A 1 99 ? 17.702 9.347 -24.947 1.00 61.94 99 ILE A C 1
ATOM 778 O O . ILE A 1 99 ? 18.692 9.886 -24.448 1.00 61.94 99 ILE A O 1
ATOM 782 N N . SER A 1 100 ? 17.196 9.715 -26.120 1.00 59.12 100 SER A N 1
ATOM 783 C CA . SER A 1 100 ? 17.662 10.905 -26.812 1.00 59.12 100 SER A CA 1
ATOM 784 C C . SER A 1 100 ? 17.265 12.148 -26.000 1.00 59.12 100 SER A C 1
ATOM 786 O O . SER A 1 100 ? 16.072 12.423 -25.830 1.00 59.12 100 SER A O 1
ATOM 788 N N . PRO A 1 101 ? 18.219 12.982 -25.531 1.00 57.50 101 PRO A N 1
ATOM 789 C CA . PRO A 1 101 ? 17.920 14.164 -24.708 1.00 57.50 101 PRO A CA 1
ATOM 790 C C . PRO A 1 101 ? 17.021 15.210 -25.391 1.00 57.50 101 PRO A C 1
ATOM 792 O O . PRO A 1 101 ? 16.576 16.163 -24.746 1.00 57.50 101 PRO A O 1
ATOM 795 N N . GLN A 1 102 ? 16.778 15.045 -26.691 1.00 62.91 102 GLN A N 1
ATOM 796 C CA . GLN A 1 102 ? 16.093 15.970 -27.589 1.00 62.91 102 GLN A CA 1
ATOM 797 C C . GLN A 1 102 ? 14.569 15.723 -27.670 1.00 62.91 102 GLN A C 1
ATOM 799 O O . GLN A 1 102 ? 13.839 16.626 -28.068 1.00 62.91 102 GLN A O 1
ATOM 804 N N . SER A 1 103 ? 14.055 14.549 -27.266 1.00 72.50 103 SER A N 1
ATOM 805 C CA . SER A 1 103 ? 12.621 14.224 -27.391 1.00 72.50 103 SER A CA 1
ATOM 806 C C . SER A 1 103 ? 11.801 14.719 -26.192 1.00 72.50 103 SER A C 1
ATOM 808 O O . SER A 1 103 ? 11.943 14.232 -25.068 1.00 72.50 103 SER A O 1
ATOM 810 N N . LEU A 1 104 ? 10.910 15.692 -26.422 1.00 77.50 104 LEU A N 1
ATOM 811 C CA . LEU A 1 104 ? 9.989 16.204 -25.397 1.00 77.50 104 LEU A CA 1
ATOM 812 C C . LEU A 1 104 ? 8.954 15.142 -24.980 1.00 77.50 104 LEU A C 1
ATOM 814 O O . LEU A 1 104 ? 8.642 15.011 -23.796 1.00 77.50 104 LEU A O 1
ATOM 818 N N . LEU A 1 105 ? 8.462 14.356 -25.946 1.00 75.38 105 LEU A N 1
ATOM 819 C CA . LEU A 1 105 ? 7.462 13.309 -25.721 1.00 75.38 105 LEU A CA 1
ATOM 820 C C . LEU A 1 105 ? 8.024 12.170 -24.857 1.00 75.38 105 LEU A C 1
ATOM 822 O O . LEU A 1 105 ? 7.370 11.741 -23.906 1.00 75.38 105 LEU A O 1
ATOM 826 N N . GLY A 1 106 ? 9.260 11.735 -25.132 1.00 75.81 106 GLY A N 1
ATOM 827 C CA . GLY A 1 106 ? 9.928 10.679 -24.364 1.00 75.81 106 GLY A CA 1
ATOM 828 C C . GLY A 1 106 ? 10.098 11.053 -22.890 1.00 75.81 106 GLY A C 1
ATOM 829 O O . GLY A 1 106 ? 9.771 10.265 -22.005 1.00 75.81 106 GLY A O 1
ATOM 830 N N . LYS A 1 107 ? 10.499 12.299 -22.603 1.00 79.25 107 LYS A N 1
ATOM 831 C CA . LYS A 1 107 ? 10.639 12.804 -21.223 1.00 79.25 107 LYS A CA 1
ATOM 832 C C . LYS A 1 107 ? 9.328 12.768 -20.441 1.00 79.25 107 LYS A C 1
ATOM 834 O O . LYS A 1 107 ? 9.337 12.428 -19.260 1.00 79.25 107 LYS A O 1
ATOM 839 N N . LEU A 1 108 ? 8.211 13.104 -21.088 1.00 82.88 108 LEU A N 1
ATOM 840 C CA . LEU A 1 108 ? 6.899 13.109 -20.443 1.00 82.88 108 LEU A CA 1
ATOM 841 C C . LEU A 1 108 ? 6.432 11.686 -20.103 1.00 82.88 108 LEU A C 1
ATOM 843 O O . LEU A 1 108 ? 5.934 11.454 -19.002 1.00 82.88 108 LEU A O 1
ATOM 847 N N . VAL A 1 109 ? 6.669 10.724 -21.001 1.00 81.38 109 VAL A N 1
ATOM 848 C CA . VAL A 1 109 ? 6.391 9.298 -20.751 1.00 81.38 109 VAL A CA 1
ATOM 849 C C . VAL A 1 109 ? 7.246 8.765 -19.600 1.00 81.38 109 VAL A C 1
ATOM 851 O O . VAL A 1 109 ? 6.718 8.108 -18.705 1.00 81.38 109 VAL A O 1
ATOM 854 N N . ILE A 1 110 ? 8.542 9.091 -19.573 1.00 79.81 110 ILE A N 1
ATOM 855 C CA . ILE A 1 110 ? 9.462 8.685 -18.498 1.00 79.81 110 ILE A CA 1
ATOM 856 C C . ILE A 1 110 ? 8.998 9.243 -17.146 1.00 79.81 110 ILE A C 1
ATOM 858 O O . ILE A 1 110 ? 8.919 8.503 -16.167 1.00 79.81 110 ILE A O 1
ATOM 862 N N . LEU A 1 111 ? 8.649 10.533 -17.090 1.00 85.12 111 LEU A N 1
ATOM 863 C CA . LEU A 1 111 ? 8.157 11.168 -15.869 1.00 85.12 111 LEU A CA 1
ATOM 864 C C . LEU A 1 111 ? 6.883 10.484 -15.355 1.00 85.12 111 LEU A C 1
ATOM 866 O O . LEU A 1 111 ? 6.791 10.160 -14.171 1.00 85.12 111 LEU A O 1
ATOM 870 N N . ALA A 1 112 ? 5.923 10.222 -16.245 1.00 85.06 112 ALA A N 1
ATOM 871 C CA . ALA A 1 112 ? 4.693 9.523 -15.891 1.00 85.06 112 ALA A CA 1
ATOM 872 C C . ALA A 1 112 ? 4.965 8.089 -15.394 1.00 85.06 112 ALA A C 1
ATOM 874 O O . ALA A 1 112 ? 4.375 7.659 -14.404 1.00 85.06 112 ALA A O 1
ATOM 875 N N . MET A 1 113 ? 5.906 7.377 -16.024 1.00 83.38 113 MET A N 1
ATOM 876 C CA . MET A 1 113 ? 6.318 6.028 -15.624 1.00 83.38 113 MET A CA 1
ATOM 877 C C . MET A 1 113 ? 6.893 6.000 -14.204 1.00 83.38 113 MET A C 1
ATOM 879 O O . MET A 1 113 ? 6.531 5.135 -13.408 1.00 83.38 113 MET A O 1
ATOM 883 N N . ILE A 1 114 ? 7.755 6.965 -13.868 1.00 86.56 114 ILE A N 1
ATOM 884 C CA . ILE A 1 114 ? 8.346 7.085 -12.529 1.00 86.56 114 ILE A CA 1
ATOM 885 C C . ILE A 1 114 ? 7.256 7.354 -11.485 1.00 86.56 114 ILE A C 1
ATOM 887 O O . ILE A 1 114 ? 7.215 6.678 -10.457 1.00 86.56 114 ILE A O 1
ATOM 891 N N . LEU A 1 115 ? 6.346 8.299 -11.755 1.00 89.06 115 LEU A N 1
ATOM 892 C CA . LEU A 1 115 ? 5.246 8.626 -10.841 1.00 89.06 115 LEU A CA 1
ATOM 893 C C . LEU A 1 115 ? 4.353 7.412 -10.566 1.00 89.06 115 LEU A C 1
ATOM 895 O O . LEU A 1 115 ? 3.990 7.157 -9.417 1.00 89.06 115 LEU A O 1
ATOM 899 N N . ILE A 1 116 ? 4.031 6.640 -11.604 1.00 86.88 116 ILE A N 1
ATOM 900 C CA . ILE A 1 116 ? 3.205 5.439 -11.471 1.00 86.88 116 ILE A CA 1
ATOM 901 C C . ILE A 1 116 ? 3.956 4.334 -10.730 1.00 86.88 116 ILE A C 1
ATOM 903 O O . ILE A 1 116 ? 3.380 3.735 -9.825 1.00 86.88 116 ILE A O 1
ATOM 907 N N . GLY A 1 117 ? 5.234 4.100 -11.038 1.00 86.06 117 GLY A N 1
ATOM 908 C CA . GLY A 1 117 ? 6.054 3.109 -10.334 1.00 86.06 117 GLY A CA 1
ATOM 909 C C . GLY A 1 117 ? 6.120 3.366 -8.827 1.00 86.06 117 GLY A C 1
ATOM 910 O O . GLY A 1 117 ? 5.804 2.488 -8.019 1.00 86.06 117 GLY A O 1
ATOM 911 N N . VAL A 1 118 ? 6.430 4.606 -8.437 1.00 89.12 118 VAL A N 1
ATOM 912 C CA . VAL A 1 118 ? 6.464 5.017 -7.023 1.00 89.12 118 VAL A CA 1
ATOM 913 C C . VAL A 1 118 ? 5.072 4.946 -6.387 1.00 89.12 118 VAL A C 1
ATOM 915 O O . VAL A 1 118 ? 4.936 4.465 -5.261 1.00 89.12 118 VAL A O 1
ATOM 918 N N . GLY A 1 119 ? 4.023 5.362 -7.105 1.00 88.94 119 GLY A N 1
ATOM 919 C CA . GLY A 1 119 ? 2.640 5.276 -6.632 1.00 88.94 119 GLY A CA 1
ATOM 920 C C . GLY A 1 119 ? 2.204 3.840 -6.330 1.00 88.94 119 GLY A C 1
ATOM 921 O O . GLY A 1 119 ? 1.642 3.573 -5.267 1.00 88.94 119 GLY A O 1
ATOM 922 N N . VAL A 1 120 ? 2.525 2.894 -7.217 1.00 85.81 120 VAL A N 1
ATOM 923 C CA . VAL A 1 120 ? 2.241 1.464 -7.024 1.00 85.81 120 VAL A CA 1
ATOM 924 C C . VAL A 1 120 ? 2.980 0.926 -5.799 1.00 85.81 120 VAL A C 1
ATOM 926 O O . VAL A 1 120 ? 2.356 0.277 -4.958 1.00 85.81 120 VAL A O 1
ATOM 929 N N . MET A 1 121 ? 4.269 1.242 -5.633 1.00 86.25 121 MET A N 1
ATOM 930 C CA . MET A 1 121 ? 5.034 0.840 -4.444 1.00 86.25 121 MET A CA 1
ATOM 931 C C . MET A 1 121 ? 4.446 1.415 -3.147 1.00 86.25 121 MET A C 1
ATOM 933 O O . MET A 1 121 ? 4.370 0.710 -2.136 1.00 86.25 121 MET A O 1
ATOM 937 N N . GLY A 1 122 ? 3.970 2.663 -3.174 1.00 88.81 122 GLY A N 1
ATOM 938 C CA . GLY A 1 122 ? 3.277 3.291 -2.048 1.00 88.81 122 GLY A CA 1
ATOM 939 C C . GLY A 1 122 ? 1.983 2.564 -1.676 1.00 88.81 122 GLY A C 1
ATOM 940 O O . GLY A 1 122 ? 1.757 2.266 -0.503 1.00 88.81 122 GLY A O 1
ATOM 941 N N . ILE A 1 123 ? 1.168 2.199 -2.670 1.00 86.19 123 ILE A N 1
ATOM 942 C CA . ILE A 1 123 ? -0.081 1.451 -2.461 1.00 86.19 123 ILE A CA 1
ATOM 943 C C . ILE A 1 123 ? 0.207 0.052 -1.910 1.00 86.19 123 ILE A C 1
ATOM 945 O O . ILE A 1 123 ? -0.442 -0.370 -0.952 1.00 86.19 123 ILE A O 1
ATOM 949 N N . VAL A 1 124 ? 1.203 -0.654 -2.451 1.00 83.62 124 VAL A N 1
ATOM 950 C CA . VAL A 1 124 ? 1.623 -1.975 -1.952 1.00 83.62 124 VAL A CA 1
ATOM 951 C C . VAL A 1 124 ? 2.088 -1.880 -0.498 1.00 83.62 124 VAL A C 1
ATOM 953 O O . VAL A 1 124 ? 1.642 -2.661 0.344 1.00 83.62 124 VAL A O 1
ATOM 956 N N . THR A 1 125 ? 2.922 -0.889 -0.177 1.00 87.50 125 THR A N 1
ATOM 957 C CA . THR A 1 125 ? 3.431 -0.661 1.184 1.00 87.50 125 THR A CA 1
ATOM 958 C C . THR A 1 125 ? 2.304 -0.317 2.157 1.00 87.50 125 THR A C 1
ATOM 960 O O . THR A 1 125 ? 2.238 -0.875 3.254 1.00 87.50 125 THR A O 1
ATOM 963 N N . SER A 1 126 ? 1.379 0.558 1.755 1.00 85.75 126 SER A N 1
ATOM 964 C CA . SER A 1 126 ? 0.205 0.931 2.550 1.00 85.75 126 SER A CA 1
ATOM 965 C C . SER A 1 126 ? -0.699 -0.271 2.812 1.00 85.75 126 SER A C 1
ATOM 967 O O . SER A 1 126 ? -1.100 -0.507 3.947 1.00 85.75 126 SER A O 1
ATOM 969 N N . SER A 1 127 ? -0.943 -1.090 1.791 1.00 83.31 127 SER A N 1
ATOM 970 C CA . SER A 1 127 ? -1.781 -2.287 1.899 1.00 83.31 127 SER A CA 1
ATOM 971 C C . SER A 1 127 ? -1.154 -3.339 2.810 1.00 83.31 127 SER A C 1
ATOM 973 O O . SER A 1 127 ? -1.838 -3.940 3.638 1.00 83.31 127 SER A O 1
ATOM 975 N N . LEU A 1 128 ? 0.166 -3.524 2.712 1.00 82.56 128 LEU A N 1
ATOM 976 C CA . LEU A 1 128 ? 0.913 -4.391 3.617 1.00 82.56 128 LEU A CA 1
ATOM 977 C C . LEU A 1 128 ? 0.838 -3.877 5.059 1.00 82.56 128 LEU A C 1
ATOM 979 O O . LEU A 1 128 ? 0.566 -4.650 5.976 1.00 82.56 128 LEU A O 1
ATOM 983 N N . THR A 1 129 ? 1.030 -2.574 5.254 1.00 85.31 129 THR A N 1
ATOM 984 C CA . THR A 1 129 ? 0.934 -1.930 6.570 1.00 85.31 129 THR A CA 1
ATOM 985 C C . THR A 1 129 ? -0.466 -2.097 7.157 1.00 85.31 129 THR A C 1
ATOM 987 O O . THR A 1 129 ? -0.599 -2.520 8.302 1.00 85.31 129 THR A O 1
ATOM 990 N N . ALA A 1 130 ? -1.510 -1.867 6.357 1.00 82.25 130 ALA A N 1
ATOM 991 C CA . ALA A 1 130 ? -2.900 -2.055 6.752 1.00 82.25 130 ALA A CA 1
ATOM 992 C C . ALA A 1 130 ? -3.188 -3.510 7.145 1.00 82.25 130 ALA A C 1
ATOM 994 O O . ALA A 1 130 ? -3.834 -3.754 8.160 1.00 82.25 130 ALA A O 1
ATOM 995 N N . TYR A 1 131 ? -2.665 -4.489 6.402 1.00 80.94 131 TYR A N 1
ATOM 996 C CA . TYR A 1 131 ? -2.792 -5.902 6.757 1.00 80.94 131 TYR A CA 1
ATOM 997 C C . TYR A 1 131 ? -2.101 -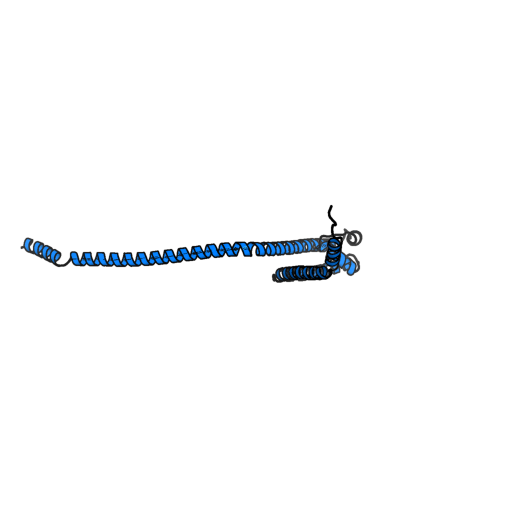6.230 8.094 1.00 80.94 131 TYR A C 1
ATOM 999 O O . TYR A 1 131 ? -2.676 -6.920 8.941 1.00 80.94 131 TYR A O 1
ATOM 1007 N N . LEU A 1 132 ? -0.884 -5.716 8.314 1.00 81.12 132 LEU A N 1
ATOM 1008 C CA . LEU A 1 132 ? -0.149 -5.912 9.568 1.00 81.12 132 LEU A CA 1
ATOM 1009 C C . LEU A 1 132 ? -0.862 -5.255 10.757 1.00 81.12 132 LEU A C 1
ATOM 1011 O O . LEU A 1 132 ? -0.983 -5.879 11.813 1.00 81.12 132 LEU A O 1
ATOM 1015 N N . MET A 1 133 ? -1.383 -4.038 10.576 1.00 79.31 133 MET A N 1
ATOM 1016 C CA . MET A 1 133 ? -2.175 -3.342 11.592 1.00 79.31 133 MET A CA 1
ATOM 1017 C C . MET A 1 133 ? -3.451 -4.113 11.904 1.00 79.31 133 MET A C 1
ATOM 1019 O O . MET A 1 133 ? -3.674 -4.435 13.062 1.00 79.31 133 MET A O 1
ATOM 1023 N N . ARG A 1 134 ? -4.221 -4.547 10.901 1.00 76.25 134 ARG A N 1
ATOM 1024 C CA . ARG A 1 134 ? -5.468 -5.305 11.106 1.00 76.25 134 ARG A CA 1
ATOM 1025 C C . ARG A 1 134 ? -5.252 -6.612 11.873 1.00 76.25 134 ARG A C 1
ATOM 1027 O O . ARG A 1 134 ? -6.093 -7.007 12.678 1.00 76.25 134 ARG A O 1
ATOM 1034 N N . ARG A 1 135 ? -4.107 -7.272 11.670 1.00 73.62 135 ARG A N 1
ATOM 1035 C CA . ARG A 1 135 ? -3.709 -8.479 12.414 1.00 73.62 135 ARG A CA 1
ATOM 1036 C C . ARG A 1 135 ? -3.381 -8.196 13.885 1.00 73.62 135 ARG A C 1
ATOM 1038 O O . ARG A 1 135 ? -3.652 -9.049 14.733 1.00 73.62 135 ARG A O 1
ATOM 1045 N N . ASN A 1 136 ? -2.804 -7.036 14.187 1.00 72.69 136 ASN A N 1
ATOM 1046 C CA . ASN A 1 136 ? -2.506 -6.618 15.558 1.00 72.69 136 ASN A CA 1
ATOM 1047 C C . ASN A 1 136 ? -3.744 -6.032 16.258 1.00 72.69 136 ASN A C 1
ATOM 1049 O O . ASN A 1 136 ? -4.059 -6.426 17.380 1.00 72.69 136 ASN A O 1
ATOM 1053 N N . GLU A 1 137 ? -4.490 -5.166 15.575 1.00 66.06 137 GLU A N 1
ATOM 1054 C CA . GLU A 1 137 ? -5.732 -4.555 16.048 1.00 66.06 137 GLU A CA 1
ATOM 1055 C C . GLU A 1 137 ? -6.832 -5.589 16.268 1.00 66.06 137 GLU A C 1
ATOM 1057 O O . GLU A 1 137 ? -7.565 -5.471 17.236 1.00 66.06 137 GLU A O 1
ATOM 1062 N N . GLY A 1 138 ? -6.923 -6.658 15.469 1.00 62.19 138 GLY A N 1
ATOM 1063 C CA . GLY A 1 138 ? -7.906 -7.723 15.698 1.00 62.19 138 GLY A CA 1
ATOM 1064 C C . GLY A 1 138 ? -7.793 -8.391 17.078 1.00 62.19 138 GLY A C 1
ATOM 1065 O O . GLY A 1 138 ? -8.783 -8.899 17.592 1.00 62.19 138 GLY A O 1
ATOM 1066 N N . LYS A 1 139 ? -6.613 -8.362 17.715 1.00 60.66 139 LYS A N 1
ATOM 1067 C CA . LYS A 1 139 ? -6.419 -8.881 19.081 1.00 60.66 139 LYS A CA 1
ATOM 1068 C C . LYS A 1 139 ? -6.665 -7.835 20.170 1.00 60.66 139 LYS A C 1
ATOM 1070 O O . LYS A 1 139 ? -7.075 -8.202 21.266 1.00 60.66 139 LYS A O 1
ATOM 1075 N N . VAL A 1 140 ? -6.394 -6.564 19.877 1.00 61.56 140 VAL A N 1
ATOM 1076 C CA . VAL A 1 140 ? -6.573 -5.439 20.811 1.00 61.56 140 VAL A CA 1
ATOM 1077 C C . VAL A 1 140 ? -8.037 -4.982 20.815 1.00 61.56 140 VAL A C 1
ATOM 1079 O O . VAL A 1 140 ? -8.680 -4.978 21.856 1.00 61.56 140 VAL A O 1
ATOM 1082 N N . SER A 1 141 ? -8.618 -4.776 19.632 1.00 64.62 141 SER A N 1
ATOM 1083 C CA . SER A 1 141 ? -10.003 -4.346 19.429 1.00 64.62 141 SER A CA 1
ATOM 1084 C C . SER A 1 141 ? -11.039 -5.323 19.981 1.00 64.62 141 SER A C 1
ATOM 1086 O O . SER A 1 141 ? -12.077 -4.863 20.436 1.00 64.62 141 SER A O 1
ATOM 1088 N N . ILE A 1 142 ? -10.802 -6.643 19.972 1.00 65.88 142 ILE A N 1
ATOM 1089 C CA . ILE A 1 142 ? -11.756 -7.588 20.583 1.00 65.88 142 ILE A CA 1
ATOM 1090 C C . ILE A 1 142 ? -11.799 -7.404 22.104 1.00 65.88 142 ILE A C 1
ATOM 1092 O O . ILE A 1 142 ? -12.882 -7.266 22.656 1.00 65.88 142 ILE A O 1
ATOM 1096 N N . LYS A 1 143 ? -10.642 -7.279 22.770 1.00 71.06 143 LYS A N 1
ATOM 1097 C CA . LYS A 1 143 ? -10.603 -6.995 24.214 1.00 71.06 143 LYS A CA 1
ATOM 1098 C C . LYS A 1 143 ? -11.242 -5.654 24.568 1.00 71.06 143 LYS A C 1
ATOM 1100 O O . LYS A 1 143 ? -11.979 -5.582 25.547 1.00 71.06 143 LYS A O 1
ATOM 1105 N N . ASP A 1 144 ? -10.966 -4.615 23.783 1.00 76.50 144 ASP A N 1
ATOM 1106 C CA . ASP A 1 144 ? -11.498 -3.276 24.050 1.00 76.50 144 ASP A CA 1
ATOM 1107 C C . ASP A 1 144 ? -13.011 -3.208 23.807 1.00 76.50 144 ASP A C 1
ATOM 1109 O O . ASP A 1 144 ? -13.734 -2.620 24.607 1.00 76.50 144 ASP A O 1
ATOM 1113 N N . LYS A 1 145 ? -13.512 -3.873 22.756 1.00 80.12 145 LYS A N 1
ATOM 1114 C CA . LYS A 1 145 ? -14.952 -3.971 22.474 1.00 80.12 145 LYS A CA 1
ATOM 1115 C C . LYS A 1 145 ? -15.698 -4.771 23.530 1.00 80.12 145 LYS A C 1
ATOM 1117 O O . LYS A 1 145 ? -16.798 -4.379 23.898 1.00 80.12 145 LYS A O 1
ATOM 1122 N N . ASP A 1 146 ? -15.116 -5.859 24.028 1.00 82.69 146 ASP A N 1
ATOM 1123 C CA . ASP A 1 146 ? -15.723 -6.647 25.103 1.00 82.69 146 ASP A CA 1
ATOM 1124 C C . ASP A 1 146 ? -15.818 -5.814 26.392 1.00 82.69 146 ASP A C 1
ATOM 1126 O O . ASP A 1 146 ? -16.863 -5.789 27.046 1.00 82.69 146 ASP A O 1
ATOM 1130 N N . ALA A 1 147 ? -14.764 -5.059 26.725 1.00 83.56 147 ALA A N 1
ATOM 1131 C CA . ALA A 1 147 ? -14.775 -4.139 27.860 1.00 83.56 147 ALA A CA 1
ATOM 1132 C C . ALA A 1 147 ? -15.810 -3.011 27.687 1.00 83.56 147 ALA A C 1
ATOM 1134 O O . ALA A 1 147 ? -16.572 -2.722 28.612 1.00 83.56 147 ALA A O 1
ATOM 1135 N N . GLU A 1 148 ? -15.902 -2.409 26.501 1.00 88.50 148 GLU A N 1
ATOM 1136 C CA . GLU A 1 148 ? -16.910 -1.390 26.198 1.00 88.50 148 GLU A CA 1
ATOM 1137 C C . GLU A 1 148 ? -18.337 -1.953 26.287 1.00 88.50 148 GLU A C 1
ATOM 1139 O O . GLU A 1 148 ? -19.210 -1.331 26.897 1.00 88.50 148 GLU A O 1
ATOM 1144 N N . LEU A 1 149 ? -18.570 -3.161 25.765 1.00 90.19 149 LEU A N 1
ATOM 1145 C CA . LEU A 1 149 ? -19.867 -3.828 25.829 1.00 90.19 149 LEU A CA 1
ATOM 1146 C C . LEU A 1 149 ? -20.279 -4.099 27.282 1.00 90.19 149 LEU A C 1
ATOM 1148 O O . LEU A 1 149 ? -21.419 -3.823 27.652 1.00 90.19 149 LEU A O 1
ATOM 1152 N N . THR A 1 150 ? -19.350 -4.561 28.129 1.00 91.06 150 THR A N 1
ATOM 1153 C CA . THR A 1 150 ? -19.635 -4.748 29.564 1.00 91.06 150 THR A CA 1
ATOM 1154 C C . THR A 1 150 ? -19.993 -3.442 30.276 1.00 91.06 150 THR A C 1
ATOM 1156 O O . THR A 1 150 ? -20.915 -3.429 31.089 1.00 91.06 150 THR A O 1
ATOM 1159 N N . LEU A 1 151 ? -19.347 -2.323 29.931 1.00 93.25 151 LEU A N 1
ATOM 1160 C CA . LEU A 1 151 ? -19.698 -1.003 30.470 1.00 93.25 151 LEU A CA 1
ATOM 1161 C C . LEU A 1 151 ? -21.076 -0.519 30.013 1.00 93.25 151 LEU A C 1
ATOM 1163 O O . LEU A 1 151 ? -21.798 0.106 30.790 1.00 93.25 151 LEU A O 1
ATOM 1167 N N . ILE A 1 152 ? -21.440 -0.771 28.754 1.00 94.25 152 ILE A N 1
ATOM 1168 C CA . ILE A 1 152 ? -22.762 -0.420 28.225 1.00 94.25 152 ILE A CA 1
ATOM 1169 C C . ILE A 1 152 ? -23.849 -1.214 28.953 1.00 94.25 152 ILE A C 1
ATOM 1171 O O . ILE A 1 152 ? -24.856 -0.623 29.340 1.00 94.25 152 ILE A O 1
ATOM 1175 N N . LEU A 1 153 ? -23.632 -2.511 29.186 1.00 94.12 153 LEU A N 1
ATOM 1176 C CA . LEU A 1 153 ? -24.562 -3.355 29.941 1.00 94.12 153 LEU A CA 1
ATOM 1177 C C . LEU A 1 153 ? -24.723 -2.870 31.393 1.00 94.12 153 LEU A C 1
ATOM 1179 O O . LEU A 1 153 ? -25.854 -2.685 31.832 1.00 94.12 153 LEU A O 1
ATOM 1183 N N . ASP A 1 154 ? -23.629 -2.543 32.094 1.00 95.81 154 ASP A N 1
ATOM 1184 C CA . ASP A 1 154 ? -23.693 -1.979 33.459 1.00 95.81 154 ASP A CA 1
ATOM 1185 C C . ASP A 1 154 ? -24.467 -0.650 33.501 1.00 95.81 154 ASP A C 1
ATOM 1187 O O . ASP A 1 154 ? -25.292 -0.416 34.386 1.00 95.81 154 ASP A O 1
ATOM 1191 N N . LYS A 1 155 ? -24.254 0.231 32.514 1.00 95.00 155 LYS A N 1
ATOM 1192 C CA . LYS A 1 155 ? -25.029 1.475 32.400 1.00 95.00 155 LYS A CA 1
ATOM 1193 C C . LYS A 1 155 ? -26.513 1.211 32.164 1.00 95.00 155 LYS A C 1
ATOM 1195 O O . LYS A 1 155 ? -27.336 1.950 32.703 1.00 95.00 155 LYS A O 1
ATOM 1200 N N . LEU A 1 156 ? -26.852 0.198 31.368 1.00 95.38 156 LEU A N 1
ATOM 1201 C CA . LEU A 1 156 ? -28.238 -0.171 31.093 1.00 95.38 156 LEU A CA 1
ATOM 1202 C C . LEU A 1 156 ? -28.939 -0.646 32.373 1.00 95.38 156 LEU A C 1
ATOM 1204 O O . LEU A 1 156 ? -30.011 -0.136 32.697 1.00 95.38 156 LEU A O 1
ATOM 1208 N N . ASP A 1 157 ? -28.285 -1.520 33.141 1.00 96.50 157 ASP A N 1
ATOM 1209 C CA . ASP A 1 157 ? -28.795 -2.021 34.422 1.00 96.50 157 ASP A CA 1
ATOM 1210 C C . ASP A 1 157 ? -29.006 -0.882 35.429 1.00 96.50 157 ASP A C 1
ATOM 1212 O O . ASP A 1 157 ? -30.045 -0.802 36.092 1.00 96.50 157 ASP A O 1
ATOM 1216 N N . ARG A 1 158 ? -28.059 0.063 35.513 1.00 95.62 158 ARG A N 1
ATOM 1217 C CA . ARG A 1 158 ? -28.198 1.250 36.374 1.00 95.62 158 ARG A CA 1
ATOM 1218 C C . ARG A 1 158 ? -29.373 2.133 35.965 1.00 95.62 158 ARG A C 1
ATOM 1220 O O . ARG A 1 158 ? -30.098 2.609 36.837 1.00 95.62 158 ARG A O 1
ATOM 1227 N N . LEU A 1 159 ? -29.566 2.367 34.667 1.00 96.19 159 LEU A N 1
ATOM 1228 C CA . LEU A 1 159 ? -30.694 3.156 34.165 1.00 96.19 159 LEU A CA 1
ATOM 1229 C C . LEU A 1 159 ? -32.030 2.459 34.441 1.00 96.19 159 LEU A C 1
ATOM 1231 O O . LEU A 1 159 ? -33.001 3.118 34.815 1.00 96.19 159 LEU A O 1
ATOM 1235 N N . GLU A 1 160 ? -32.086 1.134 34.311 1.00 96.19 160 GLU A N 1
ATOM 1236 C CA . GLU A 1 160 ? -33.280 0.365 34.657 1.00 96.19 160 GLU A CA 1
ATOM 1237 C C . GLU A 1 160 ? -33.600 0.472 36.156 1.00 96.19 160 GLU A C 1
ATOM 1239 O O . GLU A 1 160 ? -34.747 0.734 36.530 1.00 96.19 160 GLU A O 1
ATOM 1244 N N . GLN A 1 161 ? -32.589 0.347 37.021 1.00 95.69 161 GLN A N 1
ATOM 1245 C CA . GLN A 1 161 ? -32.753 0.536 38.464 1.00 95.69 161 GLN A CA 1
ATOM 1246 C C . GLN A 1 161 ? -33.216 1.954 38.812 1.00 95.69 161 GLN A C 1
ATOM 1248 O O . GLN A 1 161 ? -34.135 2.115 39.615 1.00 95.69 161 GLN A O 1
ATOM 1253 N N . GLN A 1 162 ? -32.637 2.982 38.187 1.00 94.94 162 GLN A N 1
ATOM 1254 C CA . GLN A 1 162 ? -33.068 4.368 38.382 1.00 94.94 162 GLN A CA 1
ATOM 1255 C C . GLN A 1 162 ? -34.528 4.572 37.972 1.00 94.94 162 GLN A C 1
ATOM 1257 O O . GLN A 1 162 ? -35.282 5.198 38.712 1.00 94.94 162 GLN A O 1
ATOM 1262 N N . ASN A 1 163 ? -34.956 4.000 36.845 1.00 95.19 163 ASN A N 1
ATOM 1263 C CA . ASN A 1 163 ? -36.350 4.072 36.412 1.00 95.19 163 ASN A CA 1
ATOM 1264 C C . ASN A 1 163 ? -37.305 3.381 37.396 1.00 95.19 163 ASN A C 1
ATOM 1266 O O . ASN A 1 163 ? -38.371 3.923 37.688 1.00 95.19 163 ASN A O 1
ATOM 1270 N N . LYS A 1 164 ? -36.921 2.223 37.950 1.00 95.44 164 LYS A N 1
ATOM 1271 C CA . LYS A 1 164 ? -37.702 1.533 38.991 1.00 95.44 164 LYS A CA 1
ATOM 1272 C C . LYS A 1 164 ? -37.832 2.381 40.258 1.00 95.44 164 LYS A C 1
ATOM 1274 O O . LYS A 1 164 ? -38.943 2.569 40.746 1.00 95.44 164 LYS A O 1
ATOM 1279 N N . LEU A 1 165 ? -36.732 2.962 40.735 1.00 95.19 165 LEU A N 1
ATOM 1280 C CA . LEU A 1 165 ? -36.737 3.843 41.908 1.00 95.19 165 LEU A CA 1
ATOM 1281 C C . LEU A 1 165 ? -37.590 5.097 41.685 1.00 95.19 165 LEU A C 1
ATOM 1283 O O . LEU A 1 165 ? -38.373 5.473 42.554 1.00 95.19 165 LEU A O 1
ATOM 1287 N N . LEU A 1 166 ? -37.484 5.726 40.513 1.00 95.44 166 LEU A N 1
ATOM 1288 C CA . LEU A 1 166 ? -38.320 6.872 40.150 1.00 95.44 166 LEU A CA 1
ATOM 1289 C C . LEU A 1 166 ? -39.808 6.495 40.114 1.00 95.44 166 LEU A C 1
ATOM 1291 O O . LEU A 1 166 ? -40.651 7.270 40.567 1.00 95.44 166 LEU A O 1
ATOM 1295 N N . ALA A 1 167 ? -40.149 5.304 39.616 1.00 95.25 167 ALA A N 1
ATOM 1296 C CA . ALA A 1 167 ? -41.522 4.808 39.630 1.00 95.25 167 ALA A CA 1
ATOM 1297 C C . ALA A 1 167 ? -42.046 4.607 41.064 1.00 95.25 167 ALA A C 1
ATOM 1299 O O . ALA A 1 167 ? -43.163 5.031 41.368 1.00 95.25 167 ALA A O 1
ATOM 1300 N N . GLU A 1 168 ? -41.236 4.041 41.962 1.00 94.81 168 GLU A N 1
ATOM 1301 C CA . GLU A 1 168 ? -41.582 3.899 43.382 1.00 94.81 168 GLU A CA 1
ATOM 1302 C C . GLU A 1 168 ? -41.745 5.254 44.081 1.00 94.81 168 GLU A C 1
ATOM 1304 O O . GLU A 1 168 ? -42.715 5.460 44.813 1.00 94.81 168 GLU A O 1
ATOM 1309 N N . GLN A 1 169 ? -40.845 6.210 43.827 1.00 94.25 169 GLN A N 1
ATOM 1310 C CA . GLN A 1 169 ? -40.952 7.569 44.365 1.00 94.25 169 GLN A CA 1
ATOM 1311 C C . GLN A 1 169 ? -42.242 8.251 43.914 1.00 94.25 169 GLN A C 1
ATOM 1313 O O . GLN A 1 169 ? -42.945 8.832 44.740 1.00 94.25 169 GLN A O 1
ATOM 1318 N N . ASN A 1 170 ? -42.592 8.135 42.632 1.00 94.62 170 ASN A N 1
ATOM 1319 C CA . ASN A 1 170 ? -43.843 8.674 42.106 1.00 94.62 170 ASN A CA 1
ATOM 1320 C C . ASN A 1 170 ? -45.066 8.044 42.786 1.00 94.62 170 ASN A C 1
ATOM 1322 O O . ASN A 1 170 ? -45.993 8.763 43.155 1.00 94.62 170 ASN A O 1
ATOM 1326 N N . GLN A 1 171 ? -45.066 6.725 43.010 1.00 93.50 171 GLN A N 1
ATOM 1327 C CA . GLN A 1 171 ? -46.142 6.059 43.752 1.00 93.50 171 GLN A CA 1
ATOM 1328 C C . GLN A 1 171 ? -46.219 6.528 45.210 1.00 93.50 171 GLN A C 1
ATOM 1330 O O . GLN A 1 171 ? -47.313 6.749 45.726 1.00 93.50 171 GLN A O 1
ATOM 1335 N N . ASN A 1 172 ? -45.080 6.699 45.882 1.00 95.12 172 ASN A N 1
ATOM 1336 C CA . ASN A 1 172 ? -45.046 7.163 47.267 1.00 95.12 172 ASN A CA 1
ATOM 1337 C C . ASN A 1 172 ? -45.543 8.612 47.389 1.00 95.12 172 ASN A C 1
ATOM 1339 O O . ASN A 1 172 ? -46.368 8.912 48.245 1.00 95.12 172 ASN A O 1
ATOM 1343 N N . LEU A 1 173 ? -45.128 9.498 46.479 1.00 93.62 173 LEU A N 1
ATOM 1344 C CA . LEU A 1 173 ? -45.642 10.868 46.409 1.00 93.62 173 LEU A CA 1
ATOM 1345 C C . LEU A 1 173 ? -47.156 10.894 46.174 1.00 93.62 173 LEU A C 1
ATOM 1347 O O . LEU A 1 173 ? -47.862 11.657 46.827 1.00 93.62 173 LEU A O 1
ATOM 1351 N N . GLN A 1 174 ? -47.677 10.034 45.294 1.00 92.25 174 GLN A N 1
ATOM 1352 C CA . GLN A 1 174 ? -49.124 9.905 45.098 1.00 92.25 174 GLN A CA 1
ATOM 1353 C C . GLN A 1 174 ? -49.841 9.445 46.374 1.00 92.25 174 GLN A C 1
ATOM 1355 O O . GLN A 1 174 ? -50.888 10.003 46.703 1.00 92.25 174 GLN A O 1
ATOM 1360 N N . LYS A 1 175 ? -49.272 8.489 47.121 1.00 91.56 175 LYS A N 1
ATOM 1361 C CA . LYS A 1 175 ? -49.809 8.062 48.424 1.00 91.56 175 LYS A CA 1
ATOM 1362 C C . LYS A 1 175 ? -49.804 9.197 49.444 1.00 91.56 175 LYS A C 1
ATOM 1364 O O . LYS A 1 175 ? -50.835 9.433 50.056 1.00 91.56 175 LYS A O 1
ATOM 1369 N N . GLN A 1 176 ? -48.709 9.948 49.561 1.00 91.75 176 GLN A N 1
ATOM 1370 C CA . GLN A 1 176 ? -48.625 11.103 50.463 1.00 91.75 176 GLN A CA 1
ATOM 1371 C C . GLN A 1 176 ? -49.655 12.178 50.112 1.00 91.75 176 GLN A C 1
ATOM 1373 O O . GLN A 1 176 ? -50.313 12.716 50.995 1.00 91.75 176 GLN A O 1
ATOM 1378 N N . ILE A 1 177 ? -49.842 12.475 48.822 1.00 90.31 177 ILE A N 1
ATOM 1379 C CA . ILE A 1 177 ? -50.879 13.414 48.373 1.00 90.31 177 ILE A CA 1
ATOM 1380 C C . ILE A 1 177 ? -52.272 12.902 48.757 1.00 90.31 177 ILE A C 1
ATOM 1382 O O . ILE A 1 177 ? -53.122 13.701 49.147 1.00 90.31 177 ILE A O 1
ATOM 1386 N N . GLN A 1 178 ? -52.520 11.595 48.648 1.00 88.44 178 GLN A N 1
ATOM 1387 C CA . GLN A 1 178 ? -53.803 11.004 49.018 1.00 88.44 178 GLN A CA 1
ATOM 1388 C C . GLN A 1 178 ? -54.033 11.034 50.535 1.00 88.44 178 GLN A C 1
ATOM 1390 O O . GLN A 1 178 ? -55.074 11.510 50.972 1.00 88.44 178 GLN A O 1
ATOM 1395 N N . GLU A 1 179 ? -53.044 10.640 51.336 1.00 88.44 179 GLU A N 1
ATOM 1396 C CA . GLU A 1 179 ? -53.097 10.715 52.802 1.00 88.44 179 GLU A CA 1
ATOM 1397 C C . GLU A 1 179 ? -53.297 12.155 53.294 1.00 88.44 179 GLU A C 1
ATOM 1399 O O . GLU A 1 179 ? -54.096 12.403 54.199 1.00 88.44 179 GLU A O 1
ATOM 1404 N N . LEU A 1 180 ? -52.624 13.129 52.672 1.00 83.56 180 LEU A N 1
ATOM 1405 C CA . LEU A 1 180 ? -52.830 14.548 52.966 1.00 83.56 180 LEU A CA 1
ATOM 1406 C C . LEU A 1 180 ? -54.251 15.007 52.611 1.00 83.56 180 LEU A C 1
ATOM 1408 O O . LEU A 1 180 ? -54.845 15.771 53.362 1.00 83.56 180 LEU A O 1
ATOM 1412 N N . LYS A 1 181 ? -54.840 14.538 51.505 1.00 78.06 181 LYS A N 1
ATOM 1413 C CA . LYS A 1 181 ? -56.247 14.838 51.179 1.00 78.06 181 LYS A CA 1
ATOM 1414 C C . LYS A 1 181 ? -57.218 14.219 52.185 1.00 78.06 181 LYS A C 1
ATOM 1416 O O . LYS A 1 181 ? -58.170 14.887 52.595 1.00 78.06 181 LYS A O 1
ATOM 1421 N N . ASP A 1 182 ? -56.957 12.982 52.594 1.00 75.50 182 ASP A N 1
ATOM 1422 C CA . ASP A 1 182 ? -57.812 12.228 53.512 1.00 75.50 182 ASP A CA 1
ATOM 1423 C C . ASP A 1 182 ? -57.750 12.794 54.942 1.00 75.50 182 ASP A C 1
ATOM 1425 O O . ASP A 1 182 ? -58.757 12.820 55.649 1.00 75.50 182 ASP A O 1
ATOM 1429 N N . THR A 1 183 ? -56.595 13.321 55.360 1.00 69.50 183 THR A N 1
ATOM 1430 C CA . THR A 1 183 ? -56.435 14.005 56.655 1.00 69.50 183 THR A CA 1
ATOM 1431 C C . THR A 1 183 ? -57.030 15.415 56.672 1.00 69.50 183 THR A C 1
ATOM 1433 O O . THR A 1 183 ? -57.504 15.845 57.723 1.00 69.50 183 THR A O 1
ATOM 1436 N N . HIS A 1 184 ? -57.073 16.128 55.536 1.00 60.66 184 HIS A N 1
ATOM 1437 C CA . HIS A 1 184 ? -57.476 17.543 55.505 1.00 60.66 184 HIS A CA 1
ATOM 1438 C C . HIS A 1 184 ? -58.912 17.872 55.056 1.00 60.66 184 HIS A C 1
ATOM 1440 O O . HIS A 1 184 ? -59.272 19.049 55.057 1.00 60.66 184 HIS A O 1
ATOM 1446 N N . THR A 1 185 ? -59.791 16.918 54.732 1.00 61.47 185 THR A N 1
ATOM 1447 C CA . THR A 1 185 ? -61.178 17.253 54.319 1.00 61.47 185 THR A CA 1
ATOM 1448 C C . THR A 1 185 ? -62.165 16.130 54.646 1.00 61.47 185 THR A C 1
ATOM 1450 O O . THR A 1 185 ? -61.779 14.986 54.446 1.00 61.47 185 THR A O 1
ATOM 1453 N N . PRO A 1 186 ? -63.429 16.356 55.110 1.00 57.38 186 PRO A N 1
ATOM 1454 C CA . PRO A 1 186 ? -64.270 17.574 55.138 1.00 57.38 186 PRO A CA 1
ATOM 1455 C C . PRO A 1 186 ? -64.680 18.077 56.549 1.00 57.38 186 PRO A C 1
ATOM 1457 O O . PRO A 1 186 ? -65.379 19.083 56.665 1.00 57.38 186 PRO A O 1
ATOM 1460 N N . SER A 1 187 ? -64.285 17.395 57.632 1.00 64.06 187 SER A N 1
ATOM 1461 C CA . SER A 1 187 ? -64.733 17.703 59.008 1.00 64.06 187 SER A CA 1
ATOM 1462 C C . SER A 1 187 ? -64.270 19.078 59.500 1.00 64.06 187 SER A C 1
ATOM 1464 O O . SER A 1 187 ? -65.079 19.867 59.989 1.00 64.06 187 SER A O 1
ATOM 1466 N N . GLU A 1 188 ? -62.983 19.391 59.349 1.00 68.31 188 GLU A N 1
ATOM 1467 C CA . GLU A 1 188 ? -62.432 20.677 59.789 1.00 68.31 188 GLU A CA 1
ATOM 1468 C C . GLU A 1 188 ? -62.875 21.831 58.895 1.00 68.31 188 GLU A C 1
ATOM 1470 O O . GLU A 1 188 ? -63.142 22.924 59.388 1.00 68.31 188 GLU A O 1
ATOM 1475 N N . TRP A 1 189 ? -63.043 21.575 57.595 1.00 68.81 189 TRP A N 1
ATOM 1476 C CA . TRP A 1 189 ? -63.492 22.595 56.656 1.00 68.81 189 TRP A CA 1
ATOM 1477 C C . TRP A 1 189 ? -64.964 22.960 56.850 1.00 68.81 189 TRP A C 1
ATOM 1479 O O . TRP A 1 189 ? -65.316 24.139 56.840 1.00 68.81 189 TRP A O 1
ATOM 1489 N N . ASN A 1 190 ? -65.805 21.972 57.166 1.00 71.19 190 ASN A N 1
ATOM 1490 C CA . ASN A 1 190 ? -67.184 22.214 57.580 1.00 71.19 190 ASN A CA 1
ATOM 1491 C C . ASN A 1 190 ? -67.257 22.908 58.948 1.00 71.19 190 ASN A C 1
ATOM 1493 O O . ASN A 1 190 ? -68.016 23.859 59.088 1.00 71.19 190 ASN A O 1
ATOM 1497 N N . LYS A 1 191 ? -66.427 22.523 59.932 1.00 74.12 191 LYS A N 1
ATOM 1498 C CA . LYS A 1 191 ? -66.343 23.220 61.234 1.00 74.12 191 LYS A CA 1
ATOM 1499 C C . LYS A 1 191 ? -65.907 24.678 61.091 1.00 74.12 191 LYS A C 1
ATOM 1501 O O . LYS A 1 191 ? -66.455 25.551 61.758 1.00 74.12 191 LYS A O 1
ATOM 1506 N N . PHE A 1 192 ? -64.926 24.949 60.235 1.00 79.50 192 PHE A N 1
ATOM 1507 C CA . PHE A 1 192 ? -64.468 26.304 59.949 1.00 79.50 192 PHE A CA 1
ATOM 1508 C C . PHE A 1 192 ? -65.556 27.126 59.253 1.00 79.50 192 PHE A C 1
ATOM 1510 O O . PHE A 1 192 ? -65.801 28.272 59.632 1.00 79.50 192 PHE A O 1
ATOM 1517 N N . LYS A 1 193 ? -66.252 26.530 58.277 1.00 78.69 193 LYS A N 1
ATOM 1518 C CA . LYS A 1 193 ? -67.372 27.171 57.584 1.00 78.69 193 LYS A CA 1
ATOM 1519 C C . LYS A 1 193 ? -68.527 27.491 58.542 1.00 78.69 193 LYS A C 1
ATOM 1521 O O . LYS A 1 193 ? -68.983 28.633 58.558 1.00 78.69 193 LYS A O 1
ATOM 1526 N N . ASP A 1 194 ? -68.910 26.546 59.401 1.00 80.44 194 ASP A N 1
ATOM 1527 C CA . ASP A 1 194 ? -69.913 26.742 60.459 1.00 80.44 194 ASP A CA 1
ATOM 1528 C C . ASP A 1 194 ? -69.495 27.839 61.447 1.00 80.44 194 ASP A C 1
ATOM 1530 O O . ASP A 1 194 ? -70.309 28.677 61.838 1.00 80.44 194 ASP A O 1
ATOM 1534 N N . TRP A 1 195 ? -68.218 27.878 61.844 1.00 85.19 195 TRP A N 1
ATOM 1535 C CA . TRP A 1 195 ? -67.692 28.930 62.717 1.00 85.19 195 TRP A CA 1
ATOM 1536 C C . TRP A 1 195 ? -67.789 30.321 62.072 1.00 85.19 195 TRP A C 1
ATOM 1538 O O . TRP A 1 195 ? -68.179 31.279 62.745 1.00 85.19 195 TRP A O 1
ATOM 1548 N N . ILE A 1 196 ? -67.495 30.440 60.771 1.00 85.88 196 ILE A N 1
ATOM 1549 C CA . ILE A 1 196 ? -67.648 31.698 60.026 1.00 85.88 196 ILE A CA 1
ATOM 1550 C C . ILE A 1 196 ? -69.120 32.112 59.925 1.00 85.88 196 ILE A C 1
ATOM 1552 O O . ILE A 1 196 ? -69.435 33.279 60.166 1.00 85.88 196 ILE A O 1
ATOM 1556 N N . GLU A 1 197 ? -70.027 31.192 59.592 1.00 83.75 197 GLU A N 1
ATOM 1557 C CA . GLU A 1 197 ? -71.457 31.506 59.465 1.00 83.75 197 GLU A CA 1
ATOM 1558 C C . GLU A 1 197 ? -72.071 31.932 60.803 1.00 83.75 197 GLU A C 1
ATOM 1560 O O . GLU A 1 197 ? -72.834 32.899 60.856 1.00 83.75 197 GLU A O 1
ATOM 1565 N N . LYS A 1 198 ? -71.672 31.287 61.904 1.00 81.12 198 LYS A N 1
ATOM 1566 C CA . LYS A 1 198 ? -72.149 31.617 63.253 1.00 81.12 198 LYS A CA 1
ATOM 1567 C C . LYS A 1 198 ? -71.661 32.979 63.752 1.00 81.12 198 LYS A C 1
ATOM 1569 O O . LYS A 1 198 ? -72.330 33.584 64.577 1.00 81.12 198 LYS A O 1
ATOM 1574 N N . LYS A 1 199 ? -70.521 33.469 63.255 1.00 76.50 199 LYS A N 1
ATOM 1575 C CA . LYS A 1 199 ? -69.971 34.795 63.590 1.00 76.50 199 LYS A CA 1
ATOM 1576 C C . LYS A 1 199 ? -70.576 35.929 62.750 1.00 76.50 199 LYS A C 1
ATOM 1578 O O . LYS A 1 199 ? -70.321 37.097 63.030 1.00 76.50 199 LYS A O 1
ATOM 1583 N N . LYS A 1 200 ? -71.336 35.588 61.702 1.00 71.62 200 LYS A N 1
ATOM 1584 C CA . LYS A 1 200 ? -71.974 36.537 60.777 1.00 71.62 200 LYS A CA 1
ATOM 1585 C C . LYS A 1 200 ? -73.472 36.761 61.067 1.00 71.62 200 LYS A C 1
ATOM 1587 O O . LYS A 1 200 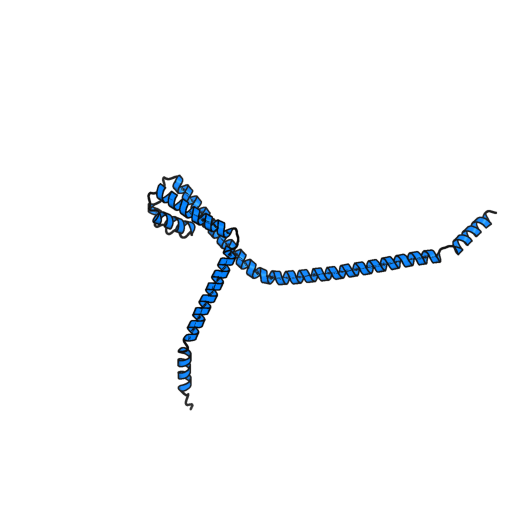? -74.079 37.593 60.396 1.00 71.62 200 LYS A O 1
ATOM 1592 N N . ARG A 1 201 ? -74.053 36.036 62.031 1.00 58.12 201 ARG A N 1
ATOM 1593 C CA . ARG A 1 201 ? -75.353 36.326 62.666 1.00 58.12 201 ARG A CA 1
ATOM 1594 C C . ARG A 1 201 ? -75.132 37.049 63.986 1.00 58.12 201 ARG A C 1
ATOM 1596 O O . ARG A 1 201 ? -76.006 37.872 64.321 1.00 58.12 201 ARG A O 1
#

Organism: NCBI:txid679196